Protein AF-A0A968HZL2-F1 (afdb_monomer_lite)

Foldseek 3Di:
DPPPPVVVLLCCLLVVLLVQLVVLLVVCVPDVVLLPDPLVSLLCSLLVVSLVVLLVPLLVVLVVVVVVVVVCVVPVPPVVVVCVVVDDDPVVVLVVVLVVSLVSLLSSLVSNLVSSCVSSCVSSNPPDNPVVSSVVSSVVSSVSSVVSSVVSVVCVVVCVVVVPPPPVVVVVVVVVVVVVVVVVPPPPDDDDDDDDDDDDDDDDDDDPPDDDDDDDDD

Secondary structure (DSSP, 8-state):
-HHHHHHHHHHHHHHHHHHHHHHHHHHHHH-HHHHTS-HHHHHHIIIIIHHHHHHHHHHHHHHHHHHHHHHHHHHSTTHHHHHHHH---HHHHHHHHHHHHHHHHHHHHHHHHHHHHHHHHHHH-GGG--HHHHHHHHHHHHHHHHHHHHHHHHHHHHGGGGGSS-THHHHHHHHHHHHHHHTTSSS-------------------------------

Structure (mmCIF, N/CA/C/O backbone):
data_AF-A0A968HZL2-F1
#
_entry.id   AF-A0A968HZL2-F1
#
loop_
_atom_site.group_PDB
_atom_site.id
_atom_site.type_symbol
_atom_site.label_atom_id
_atom_site.label_alt_id
_atom_site.label_comp_id
_atom_site.label_asym_id
_atom_site.label_entity_id
_atom_site.label_seq_id
_atom_site.pdbx_PDB_ins_code
_atom_site.Cartn_x
_atom_site.Cartn_y
_atom_site.Cartn_z
_atom_site.occupancy
_atom_site.B_iso_or_equiv
_atom_site.auth_seq_id
_atom_site.auth_comp_id
_atom_site.auth_asym_id
_atom_site.auth_atom_id
_atom_site.pdbx_PDB_model_num
ATOM 1 N N . MET A 1 1 ? -22.666 16.660 8.414 1.00 42.62 1 MET A N 1
ATOM 2 C CA . MET A 1 1 ? -21.251 16.811 7.987 1.00 42.62 1 MET A CA 1
ATOM 3 C C . MET A 1 1 ? -20.513 15.502 7.612 1.00 42.62 1 MET A C 1
ATOM 5 O O . MET A 1 1 ? -19.311 15.555 7.387 1.00 42.62 1 MET A O 1
ATOM 9 N N . LEU A 1 2 ? -21.154 14.329 7.447 1.00 42.28 2 LEU A N 1
ATOM 10 C CA . LEU A 1 2 ? -20.405 13.084 7.144 1.00 42.28 2 LEU A CA 1
ATOM 11 C C . LEU A 1 2 ? -19.764 13.006 5.737 1.00 42.28 2 LEU A C 1
ATOM 13 O O . LEU A 1 2 ? -18.850 12.208 5.535 1.00 42.28 2 LEU A O 1
ATOM 17 N N . LYS A 1 3 ? -20.221 13.807 4.764 1.00 42.44 3 LYS A N 1
ATOM 18 C CA . LYS A 1 3 ? -19.896 13.617 3.335 1.00 42.44 3 LYS A CA 1
ATOM 19 C C . LYS A 1 3 ? -18.463 14.014 2.934 1.00 42.44 3 LYS A C 1
ATOM 21 O O . LYS A 1 3 ? -18.001 13.564 1.897 1.00 42.44 3 LYS A O 1
ATOM 26 N N . TYR A 1 4 ? -17.747 14.794 3.752 1.00 47.84 4 TYR A N 1
ATOM 27 C CA . TYR A 1 4 ? -16.361 15.203 3.460 1.00 47.84 4 TYR A CA 1
ATOM 28 C C . TYR A 1 4 ? -15.328 14.182 3.970 1.00 47.84 4 TYR A C 1
ATOM 30 O O . TYR A 1 4 ? -14.407 13.789 3.260 1.00 47.84 4 TYR A O 1
ATOM 38 N N . ARG A 1 5 ? -15.523 13.681 5.200 1.00 59.66 5 ARG A N 1
ATOM 39 C CA . ARG A 1 5 ? -14.514 12.901 5.941 1.00 59.66 5 ARG A CA 1
ATOM 40 C C . ARG A 1 5 ? -14.229 11.512 5.349 1.00 59.66 5 ARG A C 1
ATOM 42 O O . ARG A 1 5 ? -13.140 10.983 5.544 1.00 59.66 5 ARG A O 1
ATOM 49 N N . ARG A 1 6 ? -15.193 10.920 4.628 1.00 65.75 6 ARG A N 1
ATOM 50 C CA . ARG A 1 6 ? -15.022 9.627 3.933 1.00 65.75 6 ARG A CA 1
ATOM 51 C C . ARG A 1 6 ? -14.215 9.779 2.638 1.00 65.75 6 ARG A C 1
ATOM 53 O O . ARG A 1 6 ? -13.372 8.939 2.343 1.00 65.75 6 ARG A O 1
ATOM 60 N N . THR A 1 7 ? -14.440 10.870 1.909 1.00 72.38 7 THR A N 1
ATOM 61 C CA . THR A 1 7 ? -13.803 11.159 0.617 1.00 72.38 7 THR A CA 1
ATOM 62 C C . THR A 1 7 ? -12.314 11.451 0.780 1.00 72.38 7 THR A C 1
ATOM 64 O O . THR A 1 7 ? -11.511 10.918 0.022 1.00 72.38 7 THR A O 1
ATOM 67 N N . SER A 1 8 ? -11.920 12.198 1.820 1.00 76.25 8 SER A N 1
ATOM 68 C CA . SER A 1 8 ? -10.502 12.458 2.127 1.00 76.25 8 SER A CA 1
ATOM 69 C C . SER A 1 8 ? -9.713 11.173 2.409 1.00 76.25 8 SER A C 1
ATOM 71 O O . SER A 1 8 ? -8.586 11.030 1.947 1.00 76.25 8 SER A O 1
ATOM 73 N N . ALA A 1 9 ? -10.306 10.219 3.137 1.00 78.69 9 ALA A N 1
ATOM 74 C CA . ALA A 1 9 ? -9.659 8.947 3.464 1.00 78.69 9 ALA A CA 1
ATOM 75 C C . ALA A 1 9 ? -9.490 8.042 2.231 1.00 78.69 9 ALA A C 1
ATOM 77 O O . ALA A 1 9 ? -8.443 7.420 2.071 1.00 78.69 9 ALA A O 1
ATOM 78 N N . LEU A 1 10 ? -10.488 8.006 1.339 1.00 81.44 10 LEU A N 1
ATOM 79 C CA . LEU A 1 10 ? -10.399 7.297 0.057 1.00 81.44 10 LEU A CA 1
ATOM 80 C C . LEU A 1 10 ? -9.359 7.935 -0.873 1.00 81.44 10 LEU A C 1
ATOM 82 O O . LEU A 1 10 ? -8.547 7.222 -1.456 1.00 81.44 10 LEU A O 1
ATOM 86 N N . PHE A 1 11 ? -9.335 9.268 -0.962 1.00 86.31 11 PHE A N 1
ATOM 87 C CA . PHE A 1 11 ? -8.336 9.988 -1.751 1.00 86.31 11 PHE A CA 1
ATOM 88 C C . PHE A 1 11 ? -6.913 9.722 -1.246 1.00 86.31 11 PHE A C 1
ATOM 90 O O . PHE A 1 11 ? -6.022 9.488 -2.053 1.00 86.31 11 PHE A O 1
ATOM 97 N N . LEU A 1 12 ? -6.696 9.666 0.074 1.00 85.38 12 LEU A N 1
ATOM 98 C CA . LEU A 1 12 ? -5.397 9.296 0.643 1.00 85.38 12 LEU A CA 1
ATOM 99 C C . LEU A 1 12 ? -5.028 7.832 0.330 1.00 85.38 12 LEU A C 1
ATOM 101 O O . LEU A 1 12 ? -3.902 7.556 -0.073 1.00 85.38 12 LEU A O 1
ATOM 105 N N . ALA A 1 13 ? -5.979 6.902 0.471 1.00 85.50 13 ALA A N 1
ATOM 106 C CA . ALA A 1 13 ? -5.755 5.472 0.245 1.00 85.50 13 ALA A CA 1
ATOM 107 C C . ALA A 1 13 ? -5.416 5.118 -1.215 1.00 85.50 13 ALA A C 1
ATOM 109 O O . ALA A 1 13 ? -4.691 4.154 -1.434 1.00 85.50 13 ALA A O 1
ATOM 110 N N . VAL A 1 14 ? -5.904 5.889 -2.197 1.00 89.25 14 VAL A N 1
ATOM 111 C CA . VAL A 1 14 ? -5.583 5.715 -3.632 1.00 89.25 14 VAL A CA 1
ATOM 112 C C . VAL A 1 14 ? -4.441 6.631 -4.086 1.00 89.25 14 VAL A C 1
ATOM 114 O O . VAL A 1 14 ? -3.610 6.227 -4.893 1.00 89.25 14 VAL A O 1
ATOM 117 N N . GLY A 1 15 ? -4.354 7.847 -3.547 1.00 90.94 15 GLY A N 1
ATOM 118 C CA . GLY A 1 15 ? -3.332 8.827 -3.912 1.00 90.94 15 GLY A CA 1
ATOM 119 C C . GLY A 1 15 ? -1.929 8.436 -3.450 1.00 90.94 15 GLY A C 1
ATOM 120 O O . GLY A 1 15 ? -0.985 8.569 -4.222 1.00 90.94 15 GLY A O 1
ATOM 121 N N . VAL A 1 16 ? -1.776 7.901 -2.232 1.00 90.81 16 VAL A N 1
ATOM 122 C CA . VAL A 1 16 ? -0.464 7.464 -1.717 1.00 90.81 16 VAL A CA 1
ATOM 123 C C . VAL A 1 16 ? 0.172 6.327 -2.540 1.00 90.81 16 VAL A C 1
ATOM 125 O O . VAL A 1 16 ? 1.330 6.493 -2.918 1.00 90.81 16 VAL A O 1
ATOM 128 N N . PRO A 1 17 ? -0.500 5.205 -2.876 1.00 91.50 17 PRO A N 1
ATOM 129 C CA . PRO A 1 17 ? 0.139 4.144 -3.660 1.00 91.50 17 PRO A CA 1
ATOM 130 C C . PRO A 1 17 ? 0.472 4.581 -5.096 1.00 91.50 17 PRO A C 1
ATOM 132 O O . PRO A 1 17 ? 1.510 4.188 -5.628 1.00 91.50 17 PRO A O 1
ATOM 135 N N . VAL A 1 18 ? -0.346 5.453 -5.699 1.00 93.06 18 VAL A N 1
ATOM 136 C CA . VAL A 1 18 ? -0.033 6.083 -6.993 1.00 93.06 18 VAL A CA 1
ATOM 137 C C . VAL A 1 18 ? 1.200 6.985 -6.868 1.00 93.06 18 VAL A C 1
ATOM 139 O O . VAL A 1 18 ? 2.115 6.877 -7.681 1.00 93.06 18 VAL A O 1
ATOM 142 N N . ALA A 1 19 ? 1.275 7.822 -5.829 1.00 93.94 19 ALA A N 1
ATOM 143 C CA . ALA A 1 19 ? 2.422 8.694 -5.576 1.00 93.94 19 ALA A CA 1
ATOM 144 C C . ALA A 1 19 ? 3.721 7.910 -5.311 1.00 93.94 19 ALA A C 1
ATOM 146 O O . ALA A 1 19 ? 4.781 8.339 -5.759 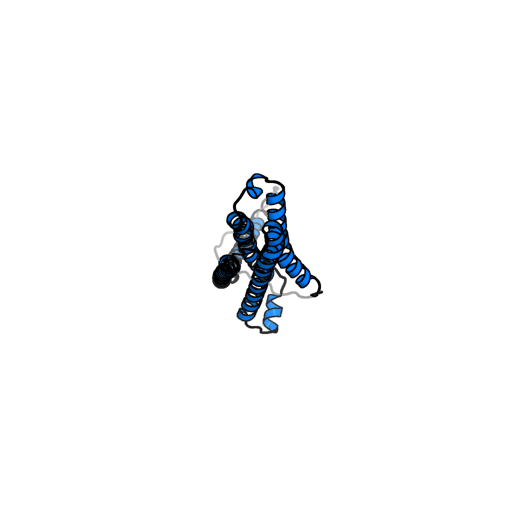1.00 93.94 19 ALA A O 1
ATOM 147 N N . ILE A 1 20 ? 3.648 6.746 -4.653 1.00 94.00 20 ILE A N 1
ATOM 148 C CA . ILE A 1 20 ? 4.796 5.839 -4.483 1.00 94.00 20 ILE A CA 1
ATOM 149 C C . ILE A 1 20 ? 5.293 5.354 -5.852 1.00 94.00 20 ILE A C 1
ATOM 151 O O . ILE A 1 20 ? 6.472 5.517 -6.157 1.00 94.00 20 ILE A O 1
ATOM 155 N N . ASN A 1 21 ? 4.418 4.827 -6.715 1.00 93.75 21 ASN A N 1
ATOM 156 C CA . ASN A 1 21 ? 4.832 4.374 -8.050 1.00 93.75 21 ASN A CA 1
ATOM 157 C C . ASN A 1 21 ? 5.343 5.526 -8.942 1.00 93.75 21 ASN A C 1
ATOM 159 O O . ASN A 1 21 ? 6.298 5.333 -9.694 1.00 93.75 21 ASN A O 1
ATOM 163 N N . LEU A 1 22 ? 4.783 6.736 -8.820 1.00 94.88 22 LEU A N 1
ATOM 164 C CA . LEU A 1 22 ? 5.305 7.941 -9.483 1.00 94.88 22 LEU A CA 1
ATOM 165 C C . LEU A 1 22 ? 6.685 8.362 -8.949 1.00 94.88 22 LEU A C 1
ATOM 167 O O . LEU A 1 22 ? 7.527 8.812 -9.724 1.00 94.88 22 LEU A O 1
ATOM 171 N N . LEU A 1 23 ? 6.954 8.184 -7.653 1.00 94.75 23 LEU A N 1
ATOM 172 C CA . LEU A 1 23 ? 8.280 8.412 -7.076 1.00 94.75 23 LEU A CA 1
ATOM 173 C C . LEU A 1 23 ? 9.298 7.389 -7.608 1.00 94.75 23 LEU A C 1
ATOM 175 O O . LEU A 1 23 ? 10.392 7.781 -8.004 1.00 94.75 23 LEU A O 1
ATOM 179 N N . PHE A 1 24 ? 8.937 6.104 -7.693 1.00 93.19 24 PHE A N 1
ATOM 180 C CA . PHE A 1 24 ? 9.791 5.085 -8.321 1.00 93.19 24 PHE A CA 1
ATOM 181 C C . PHE A 1 24 ? 10.031 5.365 -9.816 1.00 93.19 24 PHE A C 1
ATOM 183 O O . PHE A 1 24 ? 11.159 5.206 -10.283 1.00 93.19 24 PHE A O 1
ATOM 190 N N . LEU A 1 25 ? 9.027 5.867 -10.547 1.00 94.44 25 LEU A N 1
ATOM 191 C CA . LEU A 1 25 ? 9.180 6.337 -11.931 1.00 94.44 25 LEU A CA 1
ATOM 192 C C . LEU A 1 25 ? 10.181 7.497 -12.032 1.00 94.44 25 LEU A C 1
ATOM 194 O O . LEU A 1 25 ? 11.054 7.479 -12.898 1.00 94.44 25 LEU A O 1
ATOM 198 N N . LEU A 1 26 ? 10.087 8.485 -11.138 1.00 95.06 26 LEU A N 1
ATOM 199 C CA . LEU A 1 26 ? 11.019 9.612 -11.094 1.00 95.06 26 LEU A CA 1
ATOM 200 C C . LEU A 1 26 ? 12.448 9.148 -10.769 1.00 95.06 26 LEU A C 1
ATOM 202 O O . LEU A 1 26 ? 13.391 9.561 -11.439 1.00 95.06 26 LEU A O 1
ATOM 206 N N . ILE A 1 27 ? 12.614 8.243 -9.800 1.00 93.69 27 ILE A N 1
ATOM 207 C CA . ILE A 1 27 ? 13.914 7.642 -9.459 1.00 93.69 27 ILE A CA 1
ATOM 208 C C . ILE A 1 27 ? 14.501 6.892 -10.666 1.00 93.69 27 ILE A C 1
ATOM 210 O O . ILE A 1 27 ? 15.686 7.048 -10.963 1.00 93.69 27 ILE A O 1
ATOM 214 N N . TYR A 1 28 ? 13.683 6.129 -11.398 1.00 93.00 28 TYR A N 1
ATOM 215 C CA . TYR A 1 28 ? 14.085 5.437 -12.627 1.00 93.00 28 TYR A CA 1
ATOM 216 C C . TYR A 1 28 ? 14.502 6.408 -13.748 1.00 93.00 28 TYR A C 1
ATOM 218 O O . TYR A 1 28 ? 15.509 6.188 -14.426 1.00 93.00 28 TYR A O 1
ATOM 226 N N . ALA A 1 29 ? 13.762 7.504 -13.929 1.00 93.19 29 ALA A N 1
ATOM 227 C CA . ALA A 1 29 ? 14.070 8.527 -14.926 1.00 93.19 29 ALA A CA 1
ATOM 228 C C . ALA A 1 29 ? 15.370 9.288 -14.602 1.00 93.19 29 ALA A C 1
ATOM 230 O O . ALA A 1 29 ? 16.163 9.554 -15.503 1.00 93.19 29 ALA A O 1
ATOM 231 N N . LEU A 1 30 ? 15.612 9.593 -13.322 1.00 94.88 30 LEU A N 1
ATOM 232 C CA . LEU A 1 30 ? 16.789 10.337 -12.855 1.00 94.88 30 LEU A CA 1
ATOM 233 C C . LEU A 1 30 ? 18.052 9.475 -12.667 1.00 94.88 30 LEU A C 1
ATOM 235 O O . LEU A 1 30 ? 19.135 10.031 -12.496 1.00 94.88 30 LEU A O 1
ATOM 239 N N . THR A 1 31 ? 17.945 8.141 -12.693 1.00 93.50 31 THR A N 1
ATOM 240 C CA . THR A 1 31 ? 19.068 7.232 -12.399 1.00 93.50 31 THR A CA 1
ATOM 241 C C . THR A 1 31 ? 19.395 6.329 -13.598 1.00 93.50 31 THR A C 1
ATOM 243 O O . THR A 1 31 ? 18.880 5.211 -13.680 1.00 93.50 31 THR A O 1
ATOM 246 N N . PRO A 1 32 ? 20.316 6.726 -14.503 1.00 90.94 32 PRO A N 1
ATOM 247 C CA . PRO A 1 32 ? 20.645 5.957 -15.712 1.00 90.94 32 PRO A CA 1
ATOM 248 C C . PRO A 1 32 ? 21.069 4.502 -15.455 1.00 90.94 32 PRO A C 1
ATOM 250 O O . PRO A 1 32 ? 20.790 3.620 -16.263 1.00 90.94 32 PRO A O 1
ATOM 253 N N . ARG A 1 33 ? 21.681 4.213 -14.295 1.00 91.56 33 ARG A N 1
ATOM 254 C CA . ARG A 1 33 ? 22.049 2.841 -13.892 1.00 91.56 33 ARG A CA 1
ATOM 255 C C . ARG A 1 33 ? 20.846 1.894 -13.769 1.00 91.56 33 ARG A C 1
ATOM 257 O O . ARG A 1 33 ? 21.007 0.701 -13.986 1.00 91.56 33 ARG A O 1
ATOM 264 N N . LEU A 1 34 ? 19.654 2.404 -13.447 1.00 88.44 34 LEU A N 1
ATOM 265 C CA . LEU A 1 34 ? 18.430 1.594 -13.338 1.00 88.44 34 LEU A CA 1
ATOM 266 C C . LEU A 1 34 ? 17.844 1.251 -14.717 1.00 88.44 34 LEU A C 1
ATOM 268 O O . LEU A 1 34 ? 17.172 0.236 -14.875 1.00 88.44 34 LEU A O 1
ATOM 272 N N . GLN A 1 35 ? 18.145 2.059 -15.735 1.00 86.75 35 GLN A N 1
ATOM 273 C CA . GLN A 1 35 ? 17.708 1.840 -17.118 1.00 86.75 35 GLN A CA 1
ATOM 274 C C . GLN A 1 35 ? 18.515 0.725 -17.801 1.00 86.75 35 GLN A C 1
ATOM 276 O O . GLN A 1 35 ? 18.006 0.045 -18.687 1.00 86.75 35 GLN A O 1
ATOM 281 N N . GLN A 1 36 ? 19.749 0.496 -17.340 1.00 88.94 36 GLN A N 1
ATOM 282 C CA . GLN A 1 36 ? 20.630 -0.593 -17.781 1.00 88.94 36 GLN A CA 1
ATOM 283 C C . GLN A 1 36 ? 20.272 -1.957 -17.156 1.00 88.94 36 GLN A C 1
ATOM 285 O O . GLN A 1 36 ? 20.865 -2.972 -17.518 1.00 88.94 36 GLN A O 1
ATOM 290 N N . MET A 1 37 ? 19.319 -2.008 -16.217 1.00 86.44 37 MET A N 1
ATOM 291 C CA . MET A 1 37 ? 18.908 -3.257 -15.572 1.00 86.44 37 MET A CA 1
ATOM 292 C C . MET A 1 37 ? 18.079 -4.155 -16.509 1.00 86.44 37 MET A C 1
ATOM 294 O O . MET A 1 37 ? 17.283 -3.653 -17.319 1.00 86.44 37 MET A O 1
ATOM 298 N N . PRO A 1 38 ? 18.188 -5.493 -16.365 1.00 87.88 38 PRO A N 1
ATOM 299 C CA . PRO A 1 38 ? 17.333 -6.430 -17.086 1.00 87.88 38 PRO A CA 1
ATOM 300 C C . PRO A 1 38 ? 15.850 -6.158 -16.801 1.00 87.88 38 PRO A C 1
ATOM 302 O O . PRO A 1 38 ? 15.481 -5.601 -15.764 1.00 87.88 38 PRO A O 1
ATOM 305 N N . LEU A 1 39 ? 14.990 -6.565 -17.739 1.00 85.56 39 LEU A N 1
ATOM 306 C CA . LEU A 1 39 ? 13.543 -6.321 -17.701 1.00 85.56 39 LEU A CA 1
ATOM 307 C C . LEU A 1 39 ? 12.902 -6.758 -16.371 1.00 85.56 39 LEU A C 1
ATOM 309 O O . LEU A 1 39 ? 12.082 -6.042 -15.804 1.00 85.56 39 LEU A O 1
ATOM 313 N N . GLU A 1 40 ? 13.328 -7.916 -15.867 1.00 84.44 40 GLU A N 1
ATOM 314 C CA . GLU A 1 40 ? 12.882 -8.512 -14.608 1.00 84.44 40 GLU A CA 1
ATOM 315 C C . GLU A 1 40 ? 13.257 -7.651 -13.392 1.00 84.44 40 GLU A C 1
ATOM 317 O O . GLU A 1 40 ? 12.392 -7.325 -12.583 1.00 84.44 40 GLU A O 1
ATOM 322 N N . GLY A 1 41 ? 14.504 -7.170 -13.315 1.00 86.75 41 GLY A N 1
ATOM 323 C CA . GLY A 1 41 ? 14.948 -6.263 -12.249 1.00 86.75 41 GLY A CA 1
ATOM 324 C C . GLY A 1 41 ? 14.191 -4.930 -12.250 1.00 86.75 41 GLY A C 1
ATOM 325 O O . GLY A 1 41 ? 13.866 -4.394 -11.188 1.00 86.75 41 GLY A O 1
ATOM 326 N N . ARG A 1 42 ? 13.819 -4.423 -13.435 1.00 88.62 42 ARG A N 1
ATOM 327 C CA . ARG A 1 42 ? 12.958 -3.234 -13.558 1.00 88.62 42 ARG A CA 1
ATOM 328 C C . ARG A 1 42 ? 11.535 -3.502 -13.047 1.00 88.62 42 ARG A C 1
ATOM 330 O O . ARG A 1 42 ? 10.991 -2.663 -12.335 1.00 88.62 42 ARG A O 1
ATOM 337 N N . TRP A 1 43 ? 10.950 -4.670 -13.323 1.00 89.00 43 TRP A N 1
ATOM 338 C CA . TRP A 1 43 ? 9.659 -5.068 -12.737 1.00 89.00 43 TRP A CA 1
ATOM 339 C C . TRP A 1 43 ? 9.724 -5.235 -11.213 1.00 89.00 43 TRP A C 1
ATOM 341 O O . TRP A 1 43 ? 8.843 -4.733 -10.511 1.00 89.00 43 TRP A O 1
ATOM 351 N N . GLN A 1 44 ? 10.778 -5.869 -10.692 1.00 88.25 44 GLN A N 1
ATOM 352 C CA . GLN A 1 44 ? 10.995 -6.034 -9.251 1.00 88.25 44 GLN A CA 1
ATOM 353 C C . GLN A 1 44 ? 11.124 -4.684 -8.529 1.00 88.25 44 GLN A C 1
ATOM 355 O O . GLN A 1 44 ? 10.565 -4.524 -7.445 1.00 88.25 44 GLN A O 1
ATOM 360 N N . MET A 1 45 ? 11.768 -3.681 -9.138 1.00 89.06 45 MET A N 1
ATOM 361 C CA . MET A 1 45 ? 11.842 -2.323 -8.582 1.00 89.06 45 MET A CA 1
ATOM 362 C C . MET A 1 45 ? 10.451 -1.714 -8.336 1.00 89.06 45 MET A C 1
ATOM 364 O O . MET A 1 45 ? 10.199 -1.214 -7.241 1.00 89.06 45 MET A O 1
ATOM 368 N N . PHE A 1 46 ? 9.536 -1.776 -9.310 1.00 89.06 46 PHE A N 1
ATOM 369 C CA . PHE A 1 46 ? 8.179 -1.237 -9.136 1.00 89.06 46 PHE A CA 1
ATOM 370 C C . PHE A 1 46 ? 7.328 -2.096 -8.191 1.00 89.06 46 PHE A C 1
ATOM 372 O O . PHE A 1 46 ? 6.665 -1.564 -7.301 1.00 89.06 46 PHE A O 1
ATOM 379 N N . LEU A 1 47 ? 7.362 -3.424 -8.344 1.00 89.44 47 LEU A N 1
ATOM 380 C CA . LEU A 1 47 ? 6.509 -4.330 -7.572 1.00 89.44 47 LEU A CA 1
ATOM 381 C C . LEU A 1 47 ? 7.003 -4.510 -6.133 1.00 89.44 47 LEU A C 1
ATOM 383 O O . LEU A 1 47 ? 6.263 -4.213 -5.197 1.00 89.44 47 LEU A O 1
ATOM 387 N N . GLN A 1 48 ? 8.245 -4.951 -5.925 1.00 89.19 48 GLN A N 1
ATOM 388 C CA . GLN A 1 48 ? 8.786 -5.177 -4.580 1.00 89.19 48 GLN A CA 1
ATOM 389 C C . GLN A 1 48 ? 9.128 -3.861 -3.880 1.00 89.19 48 GLN A C 1
ATOM 391 O O . GLN A 1 48 ? 8.817 -3.715 -2.699 1.00 89.19 48 GLN A O 1
ATOM 396 N N . GLY A 1 49 ? 9.693 -2.881 -4.595 1.00 89.81 49 GLY A N 1
ATOM 397 C CA . GLY A 1 49 ? 9.957 -1.550 -4.039 1.00 89.81 49 GLY A CA 1
ATOM 398 C C . GLY A 1 49 ? 8.668 -0.864 -3.587 1.00 89.81 49 GLY A C 1
ATOM 399 O O . GLY A 1 49 ? 8.540 -0.504 -2.414 1.00 89.81 49 GLY A O 1
ATOM 400 N N . GLY A 1 50 ? 7.669 -0.789 -4.474 1.00 89.56 50 GLY A N 1
ATOM 401 C CA . GLY A 1 50 ? 6.350 -0.239 -4.158 1.00 89.56 50 GLY A CA 1
ATOM 402 C C . GLY A 1 50 ? 5.668 -0.958 -2.990 1.00 89.56 50 GLY A C 1
ATOM 403 O O . GLY A 1 50 ? 5.247 -0.305 -2.032 1.00 89.56 50 GLY A O 1
ATOM 404 N N . MET A 1 51 ? 5.611 -2.296 -3.012 1.00 87.50 51 MET A N 1
ATOM 405 C CA . MET A 1 51 ? 5.008 -3.096 -1.933 1.00 87.50 51 MET A C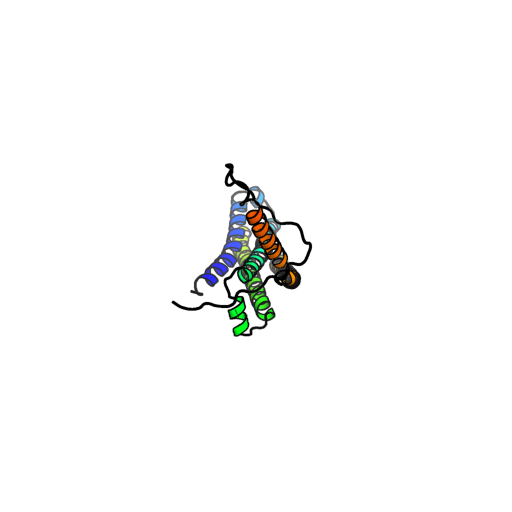A 1
ATOM 406 C C . MET A 1 51 ? 5.754 -2.957 -0.600 1.00 87.50 51 MET A C 1
ATOM 408 O O . MET A 1 51 ? 5.107 -2.883 0.447 1.00 87.50 51 MET A O 1
ATOM 412 N N . SER A 1 52 ? 7.088 -2.895 -0.609 1.00 90.12 52 SER A N 1
ATOM 413 C CA . SER A 1 52 ? 7.900 -2.717 0.601 1.00 90.12 52 SER A CA 1
ATOM 414 C C . SER A 1 52 ? 7.637 -1.353 1.237 1.00 90.12 52 SER A C 1
ATOM 416 O O . SER A 1 52 ? 7.248 -1.288 2.405 1.00 90.12 52 SER A O 1
ATOM 418 N N . THR A 1 53 ? 7.759 -0.269 0.463 1.00 91.00 53 THR A N 1
ATOM 419 C CA . THR A 1 53 ? 7.489 1.099 0.936 1.00 91.00 53 THR A CA 1
ATOM 420 C C . THR A 1 53 ? 6.048 1.249 1.428 1.00 91.00 53 THR A C 1
ATOM 422 O O . THR A 1 53 ? 5.814 1.820 2.493 1.00 91.00 53 THR A O 1
ATOM 425 N N . TRP A 1 54 ? 5.077 0.681 0.711 1.00 88.75 54 TRP A N 1
ATOM 426 C CA . TRP A 1 54 ? 3.677 0.655 1.134 1.00 88.75 54 TRP A CA 1
ATOM 427 C C . TRP A 1 54 ? 3.483 -0.057 2.471 1.00 88.75 54 TRP A C 1
ATOM 429 O O . TRP A 1 54 ? 2.887 0.508 3.385 1.00 88.75 54 TRP A O 1
ATOM 439 N N . THR A 1 55 ? 4.040 -1.259 2.620 1.00 86.75 55 THR A N 1
ATOM 440 C CA . THR A 1 55 ? 3.944 -2.053 3.853 1.00 86.75 55 THR A CA 1
ATOM 441 C C . THR A 1 55 ? 4.575 -1.311 5.035 1.00 86.75 55 THR A C 1
ATOM 443 O O . THR A 1 55 ? 3.960 -1.199 6.094 1.00 86.75 55 THR A O 1
ATOM 446 N N . GLN A 1 56 ? 5.764 -0.737 4.844 1.00 88.38 56 GLN A N 1
ATOM 447 C CA . GLN A 1 56 ? 6.484 0.022 5.871 1.00 88.38 56 GLN A CA 1
ATOM 448 C C . GLN A 1 56 ? 5.742 1.295 6.308 1.00 88.38 56 GLN A C 1
ATOM 450 O O . GLN A 1 56 ? 5.795 1.645 7.486 1.00 88.38 56 GLN A O 1
ATOM 455 N N . LEU A 1 57 ? 5.028 1.971 5.401 1.00 86.12 57 LEU A N 1
ATOM 456 C CA . LEU A 1 57 ? 4.263 3.182 5.717 1.00 86.12 57 LEU A CA 1
ATOM 457 C C . LEU A 1 57 ? 2.870 2.878 6.292 1.00 86.12 57 LEU A C 1
ATOM 459 O O . LEU A 1 57 ? 2.484 3.458 7.308 1.00 86.12 57 LEU A O 1
ATOM 463 N N . PHE A 1 58 ? 2.096 1.982 5.672 1.00 80.62 58 PHE A N 1
ATOM 464 C CA . PHE A 1 58 ? 0.687 1.777 6.031 1.00 80.62 58 PHE A CA 1
ATOM 465 C C . PHE A 1 58 ? 0.474 0.929 7.289 1.00 80.62 58 PHE A C 1
ATOM 467 O O . PHE A 1 58 ? -0.484 1.184 8.022 1.00 80.62 58 PHE A O 1
ATOM 474 N N . LEU A 1 59 ? 1.353 -0.035 7.586 1.00 81.75 59 LEU A N 1
ATOM 475 C CA . LEU A 1 59 ? 1.247 -0.851 8.803 1.00 81.75 59 LEU A CA 1
ATOM 476 C C . LEU A 1 59 ? 1.298 -0.007 10.104 1.00 81.75 59 LEU A C 1
ATOM 478 O O . LEU A 1 59 ? 0.342 -0.080 10.886 1.00 81.75 59 LEU A O 1
ATOM 482 N N . PRO A 1 60 ? 2.327 0.834 10.359 1.00 83.50 60 PRO A N 1
ATOM 483 C CA . PRO A 1 60 ? 2.366 1.667 11.564 1.00 83.50 60 PRO A CA 1
ATOM 484 C C . PRO A 1 60 ? 1.309 2.779 11.544 1.00 83.50 60 PRO A C 1
ATOM 486 O O . PRO A 1 60 ? 0.748 3.109 12.590 1.00 83.50 60 PRO A O 1
ATOM 489 N N . LEU A 1 61 ? 0.976 3.325 10.368 1.00 83.44 61 LEU A N 1
ATOM 490 C CA . LEU A 1 61 ? -0.064 4.348 10.234 1.00 83.44 61 LEU A CA 1
ATOM 491 C C . LEU A 1 61 ? -1.454 3.791 10.596 1.00 83.44 61 LEU A C 1
ATOM 493 O O . LEU A 1 61 ? -2.230 4.465 11.275 1.00 83.44 61 LEU A O 1
ATOM 497 N N . GLY A 1 62 ? -1.742 2.534 10.241 1.00 77.62 62 GLY A N 1
ATOM 498 C CA . GLY A 1 62 ? -2.946 1.816 10.668 1.00 77.62 62 GLY A CA 1
ATOM 499 C C . GLY A 1 62 ? -3.042 1.663 12.191 1.00 77.62 62 GLY A C 1
ATOM 500 O O . GLY A 1 62 ? -4.082 1.986 12.772 1.00 77.62 62 GLY A O 1
ATOM 501 N N . LEU A 1 63 ? -1.953 1.252 12.853 1.00 79.94 63 LEU A N 1
ATOM 502 C CA . LEU A 1 63 ? -1.871 1.203 14.322 1.00 79.94 63 LEU A CA 1
ATOM 503 C C . LEU A 1 63 ? -2.117 2.585 14.947 1.00 79.94 63 LEU A C 1
ATOM 505 O O . LEU A 1 63 ? -2.971 2.720 15.828 1.00 79.94 63 LEU A O 1
ATOM 509 N N . GLY A 1 64 ? -1.429 3.617 14.449 1.00 83.19 64 GLY A N 1
ATOM 510 C CA . GLY A 1 64 ? -1.554 4.996 14.927 1.00 83.19 64 GLY A CA 1
ATOM 511 C C . GLY A 1 64 ? -2.977 5.545 14.810 1.00 83.19 64 GLY A C 1
ATOM 512 O O . GLY A 1 64 ? -3.499 6.115 15.769 1.00 83.19 64 GLY A O 1
ATOM 513 N N . ILE A 1 65 ? -3.656 5.300 13.683 1.00 78.50 65 ILE A N 1
ATOM 514 C CA . ILE A 1 65 ? -5.066 5.670 13.489 1.00 78.50 65 ILE A CA 1
ATOM 515 C C . ILE A 1 65 ? -5.956 4.971 14.525 1.00 78.50 65 ILE A C 1
ATOM 517 O O . ILE A 1 65 ? -6.767 5.629 15.184 1.00 78.50 65 ILE A O 1
ATOM 521 N N . ILE A 1 66 ? -5.828 3.653 14.718 1.00 73.25 66 ILE A N 1
ATOM 522 C CA . ILE A 1 66 ? -6.719 2.939 15.647 1.00 73.25 66 ILE A CA 1
ATOM 523 C C . ILE A 1 66 ? -6.455 3.369 17.099 1.00 73.25 66 ILE A C 1
ATOM 525 O O . ILE A 1 66 ? -7.430 3.530 17.844 1.00 73.25 66 ILE A O 1
ATOM 529 N N . ALA A 1 67 ? -5.194 3.619 17.474 1.00 74.94 67 ALA A N 1
ATOM 530 C CA . ALA A 1 67 ? -4.797 4.158 18.775 1.00 74.94 67 ALA A CA 1
ATOM 531 C C . ALA A 1 67 ? -5.344 5.579 19.008 1.00 74.94 67 ALA A C 1
ATOM 533 O O . ALA A 1 67 ? -6.012 5.818 20.015 1.00 74.94 67 ALA A O 1
ATOM 534 N N . ALA A 1 68 ? -5.185 6.496 18.050 1.00 77.25 68 ALA A N 1
ATOM 535 C CA . ALA A 1 68 ? -5.738 7.849 18.134 1.00 77.25 68 ALA A CA 1
ATOM 536 C C . ALA A 1 68 ? -7.273 7.836 18.257 1.00 77.25 68 ALA A C 1
ATOM 538 O O . ALA A 1 68 ? -7.842 8.546 19.089 1.00 77.25 68 ALA A O 1
ATOM 539 N N . LEU A 1 69 ? -7.967 6.980 17.496 1.00 70.31 69 LEU A N 1
ATOM 540 C CA . LEU A 1 69 ? -9.416 6.799 17.634 1.00 70.31 69 LEU A CA 1
ATOM 541 C C . LEU A 1 69 ? -9.814 5.974 18.878 1.00 70.31 69 LEU A C 1
ATOM 543 O O . LEU A 1 69 ? -11.010 5.824 19.126 1.00 70.31 69 LEU A O 1
ATOM 547 N N . ALA A 1 70 ? -8.887 5.344 19.603 1.00 69.44 70 ALA A N 1
ATOM 548 C CA . ALA A 1 70 ? -9.162 4.750 20.915 1.00 69.44 70 ALA A CA 1
ATOM 549 C C . ALA A 1 70 ? -9.086 5.839 21.994 1.00 69.44 70 ALA A C 1
ATOM 551 O O . ALA A 1 70 ? -10.052 6.030 22.724 1.00 69.44 70 ALA A O 1
ATOM 552 N N . LEU A 1 71 ? -8.022 6.647 21.973 1.00 70.06 71 LEU A N 1
ATOM 553 C CA . LEU A 1 71 ? -7.840 7.798 22.859 1.00 70.06 71 LEU A CA 1
ATOM 554 C C . LEU A 1 71 ? -8.986 8.823 22.737 1.00 70.06 71 LEU A C 1
ATOM 556 O O . LEU A 1 71 ? -9.464 9.339 23.745 1.00 70.06 71 LEU A O 1
ATOM 560 N N . ASN A 1 72 ? -9.489 9.062 21.518 1.00 66.69 72 ASN A N 1
ATOM 561 C CA . ASN A 1 72 ? -10.656 9.924 21.271 1.00 66.69 72 ASN A CA 1
ATOM 562 C C . ASN A 1 72 ? -11.975 9.377 21.853 1.00 66.69 72 ASN A C 1
ATOM 564 O O . ASN A 1 72 ? -12.888 10.161 22.087 1.00 66.69 72 ASN A O 1
ATOM 568 N N . LEU A 1 73 ? -12.112 8.065 22.086 1.00 63.34 73 LEU A N 1
ATOM 569 C CA . LEU A 1 73 ? -13.291 7.519 22.780 1.00 63.34 73 LEU A CA 1
ATOM 570 C C . LEU A 1 73 ? -13.218 7.773 24.292 1.00 63.34 73 LEU A C 1
ATOM 572 O O . LEU A 1 73 ? -14.252 7.869 24.946 1.00 63.34 73 LEU A O 1
ATOM 576 N N . GLU A 1 74 ? -12.009 7.899 24.838 1.00 61.22 74 GLU A N 1
ATOM 577 C CA . GLU A 1 74 ? -11.770 8.161 26.259 1.00 61.22 74 GLU A CA 1
ATOM 578 C C . GLU A 1 74 ? -11.817 9.664 26.573 1.00 61.22 74 GLU A C 1
ATOM 580 O O . GLU A 1 74 ? -12.441 10.056 27.552 1.00 61.22 74 GLU A O 1
ATOM 585 N N . HIS A 1 75 ? -11.242 10.507 25.710 1.00 59.09 75 HIS A N 1
ATOM 586 C CA . HIS A 1 75 ? -11.216 11.969 25.876 1.00 59.09 75 HIS A CA 1
ATOM 587 C C . HIS A 1 75 ? -12.421 12.691 25.244 1.00 59.09 75 HIS A C 1
ATOM 589 O O . HIS A 1 75 ? -12.620 13.877 25.483 1.00 59.09 75 HIS A O 1
ATOM 595 N N . GLY A 1 76 ? -13.225 12.002 24.428 1.00 54.66 76 GLY A N 1
ATOM 596 C CA . GLY A 1 76 ? -14.417 12.564 23.794 1.00 54.66 76 GLY A CA 1
ATOM 597 C C . GLY A 1 76 ? -15.567 12.751 24.785 1.00 54.66 76 GLY A C 1
ATOM 598 O O . GLY A 1 76 ? -16.319 11.805 25.039 1.00 54.66 76 GLY A O 1
ATOM 599 N N . ASP A 1 77 ? -15.696 13.977 25.300 1.00 48.56 77 ASP A N 1
ATOM 600 C CA . ASP A 1 77 ? -16.720 14.469 26.232 1.00 48.56 77 ASP A CA 1
ATOM 601 C C . ASP A 1 77 ? -18.013 13.645 26.289 1.00 48.56 77 ASP A C 1
ATOM 603 O O . ASP A 1 77 ? -18.808 13.614 25.347 1.00 48.56 77 ASP A O 1
ATOM 607 N N . ASN A 1 78 ? -18.273 13.041 27.455 1.00 53.47 78 ASN A N 1
ATOM 608 C CA . ASN A 1 78 ? -19.573 12.487 27.863 1.00 53.47 78 ASN A CA 1
ATOM 609 C C . ASN A 1 78 ? -20.176 11.372 26.965 1.00 53.47 78 ASN A C 1
ATOM 611 O O . ASN A 1 78 ? -21.213 10.808 27.329 1.00 53.47 78 ASN A O 1
ATOM 615 N N . GLN A 1 79 ? -19.537 10.987 25.850 1.00 55.62 79 GLN A N 1
ATOM 616 C CA . GLN A 1 79 ? -20.043 10.001 24.874 1.00 55.62 79 GLN A CA 1
ATOM 617 C C . GLN A 1 79 ? -20.326 8.626 25.490 1.00 55.62 79 GLN A C 1
ATOM 619 O O . GLN A 1 79 ? -21.139 7.853 24.987 1.00 55.62 79 GLN A O 1
ATOM 624 N N . TRP A 1 80 ? -19.699 8.335 26.627 1.00 55.38 80 TRP A N 1
ATOM 625 C CA . TRP A 1 80 ? -19.864 7.099 27.376 1.00 55.38 80 TRP A CA 1
ATOM 626 C C . TRP A 1 80 ? -21.325 6.930 27.823 1.00 55.38 80 TRP A C 1
ATOM 628 O O . TRP A 1 80 ? -21.845 5.818 27.799 1.00 55.38 80 TRP A O 1
ATOM 638 N N . LYS A 1 81 ? -22.012 8.036 28.153 1.00 56.97 81 LYS A N 1
ATOM 639 C CA . LYS A 1 81 ? -23.442 8.054 28.499 1.00 56.97 81 LYS A CA 1
ATOM 640 C C . LYS A 1 81 ? -24.325 7.843 27.267 1.00 56.97 81 LYS A C 1
ATOM 642 O O . LYS A 1 81 ? -25.277 7.080 27.335 1.00 56.97 81 LYS A O 1
ATOM 647 N N . HIS A 1 82 ? -23.977 8.440 26.126 1.00 60.19 82 HIS A N 1
ATOM 648 C CA . HIS A 1 82 ? -24.737 8.284 24.879 1.00 60.19 82 HIS A CA 1
ATOM 649 C C . HIS A 1 82 ? -24.646 6.853 24.310 1.00 60.19 82 HIS A C 1
ATOM 651 O O . HIS A 1 82 ? -25.634 6.301 23.829 1.00 60.19 82 HIS A O 1
ATOM 657 N N . ILE A 1 83 ? -23.477 6.209 24.411 1.00 59.16 83 ILE A N 1
ATOM 658 C CA . ILE A 1 83 ? -23.279 4.809 23.994 1.00 59.16 83 ILE A CA 1
ATOM 659 C C . ILE A 1 83 ? -24.043 3.836 24.911 1.00 59.16 83 ILE A C 1
ATOM 661 O O . ILE A 1 83 ? -24.531 2.813 24.435 1.00 59.16 83 ILE A O 1
ATOM 665 N N . LEU A 1 84 ? -24.192 4.157 26.203 1.00 56.34 84 LEU A N 1
ATOM 666 C CA . LEU A 1 84 ? -24.987 3.356 27.143 1.00 56.34 84 LEU A CA 1
ATOM 667 C C . LEU A 1 84 ? -26.499 3.405 26.863 1.00 56.34 84 LEU A C 1
ATOM 669 O O . LEU A 1 84 ? -27.186 2.450 27.206 1.00 56.34 84 LEU A O 1
ATOM 673 N N . VAL A 1 85 ? -27.012 4.465 26.225 1.00 64.25 85 VAL A N 1
ATOM 674 C CA . VAL A 1 85 ? -28.447 4.604 25.902 1.00 64.25 85 VAL A CA 1
ATOM 675 C C . VAL A 1 85 ? -28.844 3.836 24.634 1.00 64.25 85 VAL A C 1
ATOM 677 O O . VAL A 1 85 ? -29.940 3.292 24.582 1.00 64.25 85 VAL A O 1
ATOM 680 N N . LEU A 1 86 ? -27.972 3.747 23.619 1.00 62.44 86 LEU A N 1
ATOM 681 C CA . LEU A 1 86 ? -28.309 3.082 22.344 1.00 62.44 86 LEU A CA 1
ATOM 682 C C . LEU A 1 86 ? -28.054 1.563 22.310 1.00 62.44 86 LEU A C 1
ATOM 684 O O . LEU A 1 86 ? -28.411 0.913 21.331 1.00 62.44 86 LEU A O 1
ATOM 688 N N . GLY A 1 87 ? -27.401 0.992 23.325 1.00 57.78 87 GLY A N 1
ATOM 689 C CA . GLY A 1 87 ? -27.225 -0.459 23.456 1.00 57.78 87 GLY A CA 1
ATOM 690 C C . GLY A 1 87 ? -26.443 -1.239 22.372 1.00 57.78 87 GLY A C 1
ATOM 691 O O . GLY A 1 87 ? -26.605 -2.462 22.350 1.00 57.78 87 GLY A O 1
ATOM 692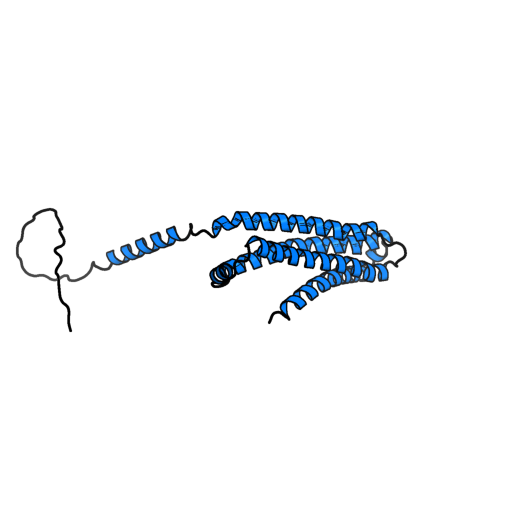 N N . PRO A 1 88 ? -25.584 -0.670 21.490 1.00 63.50 88 PRO A N 1
ATOM 693 C CA . PRO A 1 88 ? -24.785 -1.504 20.597 1.00 63.50 88 PRO A CA 1
ATOM 694 C C . PRO A 1 88 ? -23.768 -2.313 21.411 1.00 63.50 88 PRO A C 1
ATOM 696 O O . PRO A 1 88 ? -23.092 -1.784 22.301 1.00 63.50 88 PRO A O 1
ATOM 699 N N . SER A 1 89 ? -23.601 -3.598 21.085 1.00 66.81 89 SER A N 1
ATOM 700 C CA . SER A 1 89 ? -22.574 -4.409 21.739 1.00 66.81 89 SER A CA 1
ATOM 701 C C . SER A 1 89 ? -21.196 -3.786 21.485 1.00 66.81 89 SER A C 1
ATOM 703 O O . SER A 1 89 ? -20.835 -3.440 20.357 1.00 66.81 89 SER A O 1
ATOM 705 N N . ARG A 1 90 ? -20.397 -3.613 22.548 1.00 68.56 90 ARG A N 1
ATOM 706 C CA . ARG A 1 90 ? -19.097 -2.918 22.451 1.00 68.56 90 ARG A CA 1
ATOM 707 C C . ARG A 1 90 ? -18.189 -3.569 21.401 1.00 68.56 90 ARG A C 1
ATOM 709 O O . ARG A 1 90 ? -17.446 -2.872 20.720 1.00 68.56 90 ARG A O 1
ATOM 716 N N . VAL A 1 91 ? -18.291 -4.891 21.246 1.00 68.50 91 VAL A N 1
ATOM 717 C CA . VAL A 1 91 ? -17.571 -5.695 20.247 1.00 68.50 91 VAL A CA 1
ATOM 718 C C . VAL A 1 91 ? -17.913 -5.267 18.815 1.00 68.50 91 VAL A C 1
ATOM 720 O O . VAL A 1 91 ? -16.991 -5.067 18.027 1.00 68.50 91 VAL A O 1
ATOM 723 N N . ALA A 1 92 ? -19.190 -5.036 18.488 1.00 71.38 92 ALA A N 1
ATOM 724 C CA . ALA A 1 92 ? -19.608 -4.622 17.146 1.00 71.38 92 ALA A CA 1
ATOM 725 C C . ALA A 1 92 ? -18.962 -3.292 16.714 1.00 71.38 92 ALA A C 1
ATOM 727 O O . ALA A 1 92 ? -18.547 -3.153 15.565 1.00 71.38 92 ALA A O 1
ATOM 728 N N . VAL A 1 93 ? -18.786 -2.344 17.643 1.00 74.56 93 VAL A N 1
ATOM 729 C CA . VAL A 1 93 ? -18.119 -1.058 17.364 1.00 74.56 93 VAL A CA 1
ATOM 730 C C . VAL A 1 93 ? -16.628 -1.249 17.046 1.00 74.56 93 VAL A C 1
ATOM 732 O O . VAL A 1 93 ? -16.115 -0.629 16.113 1.00 74.56 93 VAL A O 1
ATOM 735 N N . TYR A 1 94 ? -15.920 -2.131 17.765 1.00 72.56 94 TYR A N 1
ATOM 736 C CA . TYR A 1 94 ? -14.515 -2.446 17.458 1.00 72.56 94 TYR A CA 1
ATOM 737 C C . TYR A 1 94 ? -14.366 -3.252 16.153 1.00 72.56 94 TYR A C 1
ATOM 739 O O . TYR A 1 94 ? -13.433 -2.996 15.385 1.00 72.56 94 TYR A O 1
ATOM 747 N N . LEU A 1 95 ? -15.288 -4.176 15.858 1.00 75.25 95 LEU A N 1
ATOM 748 C CA . LEU A 1 95 ? -15.298 -4.943 14.606 1.00 75.25 95 LEU A CA 1
ATOM 749 C C . LEU A 1 95 ? -15.583 -4.054 13.389 1.00 75.25 95 LEU A C 1
ATOM 751 O O . LEU A 1 95 ? -14.815 -4.071 12.433 1.00 75.25 95 LEU A O 1
ATOM 755 N N . ALA A 1 96 ? -16.604 -3.194 13.439 1.00 77.31 96 ALA A N 1
ATOM 756 C CA . ALA A 1 96 ? -16.895 -2.254 12.353 1.00 77.31 96 ALA A CA 1
ATOM 757 C C . ALA A 1 96 ? -15.704 -1.320 12.056 1.00 77.31 96 ALA A C 1
ATOM 759 O O . ALA A 1 96 ? -15.401 -1.018 10.901 1.00 77.31 96 ALA A O 1
ATOM 760 N N . LYS A 1 97 ? -14.986 -0.896 13.104 1.00 76.44 97 LYS A N 1
ATOM 761 C CA . LYS A 1 97 ? -13.807 -0.026 13.009 1.00 76.44 97 LYS A CA 1
ATOM 762 C C . LYS A 1 97 ? -12.578 -0.741 12.432 1.00 76.44 97 LYS A C 1
ATOM 764 O O . LYS A 1 97 ? -11.863 -0.144 11.633 1.00 76.44 97 LYS A O 1
ATOM 769 N N . SER A 1 98 ? -12.338 -2.001 12.797 1.00 78.25 98 SER A N 1
ATOM 770 C CA . SER A 1 98 ? -11.246 -2.803 12.218 1.00 78.25 98 SER A CA 1
ATOM 771 C C . SER A 1 98 ? -11.533 -3.199 10.767 1.00 78.25 98 SER A C 1
ATOM 773 O O . SER A 1 98 ? -10.655 -3.037 9.922 1.00 78.25 98 SER A O 1
ATOM 775 N N . LEU A 1 99 ? -12.771 -3.589 10.443 1.00 83.31 99 LEU A N 1
ATOM 776 C CA . LEU A 1 99 ? -13.220 -3.823 9.064 1.00 83.31 99 LEU A CA 1
ATOM 777 C C . LEU A 1 99 ? -13.046 -2.579 8.181 1.00 83.31 99 LEU A C 1
ATOM 779 O O . LEU A 1 99 ? -12.568 -2.697 7.055 1.00 83.31 99 LEU A O 1
ATOM 783 N N . ALA A 1 100 ? -13.352 -1.381 8.693 1.00 82.44 100 ALA A N 1
ATOM 784 C CA . ALA A 1 100 ? -13.118 -0.136 7.962 1.00 82.44 100 ALA A CA 1
ATOM 785 C C . ALA A 1 100 ? -11.628 0.069 7.619 1.00 82.44 100 ALA A C 1
ATOM 787 O O . ALA A 1 100 ? -11.312 0.400 6.476 1.00 82.44 100 ALA A O 1
ATOM 788 N N . VAL A 1 101 ? -10.710 -0.186 8.560 1.00 81.50 101 VAL A N 1
ATOM 789 C CA . VAL A 1 101 ? -9.260 -0.104 8.297 1.00 81.50 101 VAL A CA 1
ATOM 790 C C . VAL A 1 101 ? -8.814 -1.176 7.299 1.00 81.50 101 VAL A C 1
ATOM 792 O O . VAL A 1 101 ? -8.125 -0.840 6.338 1.00 81.50 101 VAL A O 1
ATOM 795 N N . MET A 1 102 ? -9.260 -2.430 7.446 1.00 84.06 102 MET A N 1
ATOM 796 C CA . MET A 1 102 ? -8.937 -3.492 6.481 1.00 84.06 102 MET A CA 1
ATOM 797 C C . MET A 1 102 ? -9.442 -3.169 5.071 1.00 84.06 102 MET A C 1
ATOM 799 O O . MET A 1 102 ? -8.716 -3.392 4.108 1.00 84.06 102 MET A O 1
ATOM 803 N N . SER A 1 103 ? -10.636 -2.579 4.936 1.00 85.19 103 SER A N 1
ATOM 804 C CA . SER A 1 103 ? -11.166 -2.153 3.633 1.00 85.19 103 SER A CA 1
ATOM 805 C C . SER A 1 103 ? -10.326 -1.048 2.978 1.00 85.19 103 SER A C 1
ATOM 807 O O . SER A 1 103 ? -10.157 -1.058 1.761 1.00 85.19 103 SER A O 1
ATOM 809 N N . LEU A 1 104 ? -9.737 -0.141 3.771 1.00 85.00 104 LEU A N 1
ATOM 810 C CA . LEU A 1 104 ? -8.812 0.878 3.265 1.00 85.00 104 LEU A CA 1
ATOM 811 C C . LEU A 1 104 ? -7.485 0.265 2.799 1.00 85.00 104 LEU A C 1
ATOM 813 O O . LEU A 1 104 ? -6.982 0.646 1.745 1.00 85.00 104 LEU A O 1
ATOM 817 N N . VAL A 1 105 ? -6.932 -0.684 3.564 1.00 86.19 105 VAL A N 1
ATOM 818 C CA . VAL A 1 105 ? -5.682 -1.379 3.206 1.00 86.19 105 VAL A CA 1
ATOM 819 C C . VAL A 1 105 ? -5.874 -2.228 1.948 1.00 86.19 105 VAL A C 1
ATOM 821 O O . VAL A 1 105 ? -5.058 -2.132 1.038 1.00 86.19 105 VAL A O 1
ATOM 824 N N . LEU A 1 106 ? -6.979 -2.980 1.849 1.00 87.56 106 LEU A N 1
ATOM 825 C CA . LEU A 1 106 ? -7.387 -3.702 0.634 1.00 87.56 106 LEU A CA 1
ATOM 826 C C . LEU A 1 106 ? -7.398 -2.779 -0.588 1.00 87.56 106 LEU A C 1
ATOM 828 O O . LEU A 1 106 ? -6.741 -3.057 -1.589 1.00 87.56 106 LEU A O 1
ATOM 832 N N . LEU A 1 107 ? -8.129 -1.667 -0.488 1.00 89.69 107 LEU A N 1
ATOM 833 C CA . LEU A 1 107 ? -8.323 -0.728 -1.588 1.00 89.69 107 LEU A CA 1
ATOM 834 C C . LEU A 1 107 ? -7.008 -0.052 -2.008 1.00 89.69 107 LEU A C 1
ATOM 836 O O . LEU A 1 107 ? -6.757 0.093 -3.203 1.00 89.69 107 LEU A O 1
ATOM 840 N N . GLY A 1 108 ? -6.142 0.289 -1.051 1.00 89.56 108 GLY A N 1
ATOM 841 C CA . GLY A 1 108 ? -4.816 0.836 -1.333 1.00 89.56 108 GLY A CA 1
ATOM 842 C C . GLY A 1 108 ? -3.835 -0.185 -1.926 1.00 89.56 108 GLY A C 1
ATOM 843 O O . GLY A 1 108 ? -3.151 0.137 -2.893 1.00 89.56 108 GLY A O 1
ATOM 844 N N . SER A 1 109 ? -3.815 -1.436 -1.446 1.00 89.19 109 SER A N 1
ATOM 845 C CA . SER A 1 109 ? -2.993 -2.506 -2.044 1.00 89.19 109 SER A CA 1
ATOM 846 C C . SER A 1 109 ? -3.437 -2.849 -3.475 1.00 89.19 109 SER A C 1
ATOM 848 O O . SER A 1 109 ? -2.589 -3.080 -4.337 1.00 89.19 109 SER A O 1
ATOM 850 N N . VAL A 1 110 ? -4.745 -2.827 -3.768 1.00 90.06 110 VAL A N 1
ATOM 851 C CA . VAL A 1 110 ? -5.263 -2.973 -5.144 1.00 90.06 110 VAL A CA 1
ATOM 852 C C . VAL A 1 110 ? -4.865 -1.773 -6.008 1.00 90.06 110 VAL A C 1
ATOM 854 O O . VAL A 1 110 ? -4.356 -1.963 -7.112 1.00 90.06 110 VAL A O 1
ATOM 857 N N . ALA A 1 111 ? -5.020 -0.543 -5.505 1.00 92.00 111 ALA A N 1
ATOM 858 C CA . ALA A 1 111 ? -4.577 0.662 -6.209 1.00 92.00 111 ALA A CA 1
ATOM 859 C C . ALA A 1 111 ? -3.059 0.660 -6.479 1.00 92.00 111 ALA A C 1
ATOM 861 O O . ALA A 1 111 ? -2.624 1.136 -7.529 1.00 92.00 111 ALA A O 1
ATOM 862 N N . LEU A 1 112 ? -2.251 0.082 -5.584 1.00 91.69 112 LEU A N 1
ATOM 863 C CA . LEU A 1 112 ? -0.813 -0.091 -5.789 1.00 91.69 112 LEU A CA 1
ATOM 864 C C . LEU A 1 112 ? -0.508 -1.092 -6.903 1.00 91.69 112 LEU A C 1
ATOM 866 O O . LEU A 1 112 ? 0.296 -0.779 -7.775 1.00 91.69 112 LEU A O 1
ATOM 870 N N . GLY A 1 113 ? -1.178 -2.248 -6.924 1.00 90.94 113 GLY A N 1
ATOM 871 C CA . GLY A 1 113 ? -1.030 -3.227 -8.006 1.00 90.94 113 GLY A CA 1
ATOM 872 C C . GLY A 1 113 ? -1.428 -2.657 -9.373 1.00 90.94 113 GLY A C 1
ATOM 873 O O . GLY A 1 113 ? -0.673 -2.777 -10.335 1.00 90.94 113 GLY A O 1
ATOM 874 N N . VAL A 1 114 ? -2.568 -1.961 -9.452 1.00 91.75 114 VAL A N 1
ATOM 875 C CA . VAL A 1 114 ? -3.033 -1.318 -10.696 1.00 91.75 114 VAL A CA 1
ATOM 876 C C . VAL A 1 114 ? -2.084 -0.201 -11.139 1.00 91.75 114 VAL A C 1
ATOM 878 O O . VAL A 1 114 ? -1.715 -0.143 -12.309 1.00 91.75 114 VAL A O 1
ATOM 881 N N . SER A 1 115 ? -1.640 0.671 -10.228 1.00 92.50 115 SER A N 1
ATOM 882 C CA . SER A 1 115 ? -0.704 1.747 -10.588 1.00 92.50 115 SER A CA 1
ATOM 883 C C . SER A 1 115 ? 0.687 1.227 -10.958 1.00 92.50 115 SER A C 1
ATOM 885 O O . SER A 1 115 ? 1.280 1.762 -11.891 1.00 92.50 115 SER A O 1
ATOM 887 N N . ALA A 1 116 ? 1.172 0.151 -10.332 1.00 91.62 116 ALA A N 1
ATOM 888 C CA . ALA A 1 116 ? 2.413 -0.516 -10.725 1.00 91.62 116 ALA A CA 1
ATOM 889 C C . ALA A 1 116 ? 2.307 -1.170 -12.115 1.00 91.62 116 ALA A C 1
ATOM 891 O O . ALA A 1 116 ? 3.256 -1.086 -12.890 1.00 91.62 116 ALA A O 1
ATOM 892 N N . LEU A 1 117 ? 1.156 -1.753 -12.479 1.00 91.62 117 LEU A N 1
ATOM 893 C CA . LEU A 1 117 ? 0.921 -2.247 -13.842 1.00 91.62 117 LEU A CA 1
ATOM 894 C C . LEU A 1 117 ? 0.922 -1.119 -14.880 1.00 91.62 117 LEU A C 1
ATOM 896 O O . LEU A 1 117 ? 1.573 -1.250 -15.913 1.00 91.62 117 LEU A O 1
ATOM 900 N N . MET A 1 118 ? 0.218 -0.017 -14.610 1.00 92.19 118 MET A N 1
ATOM 901 C CA . MET A 1 118 ? 0.111 1.105 -15.551 1.00 92.19 118 MET A CA 1
ATOM 902 C C . MET A 1 118 ? 1.444 1.847 -15.717 1.00 92.19 118 MET A C 1
ATOM 904 O O . MET A 1 118 ? 1.875 2.098 -16.839 1.00 92.19 118 MET A O 1
ATOM 908 N N . ILE A 1 119 ? 2.106 2.189 -14.607 1.00 92.38 119 ILE A N 1
ATOM 909 C CA . ILE A 1 119 ? 3.349 2.975 -14.603 1.00 92.38 119 ILE A CA 1
ATOM 910 C C . ILE A 1 119 ? 4.550 2.093 -14.956 1.00 92.38 119 ILE A C 1
ATOM 912 O O . ILE A 1 119 ? 5.332 2.449 -15.834 1.00 92.38 119 ILE A O 1
ATOM 916 N N . GLY A 1 120 ? 4.676 0.924 -14.321 1.00 89.00 120 GLY A N 1
ATOM 917 C CA . GLY A 1 120 ? 5.737 -0.036 -14.616 1.00 89.00 120 GLY A CA 1
ATOM 918 C C . GLY A 1 120 ? 5.638 -0.548 -16.050 1.00 89.00 120 GLY A C 1
ATOM 919 O O . GLY A 1 120 ? 6.615 -0.465 -16.787 1.00 89.00 120 GLY A O 1
ATOM 920 N N . GLY A 1 121 ? 4.445 -0.962 -16.494 1.00 89.44 121 GLY A N 1
ATOM 921 C CA . GLY A 1 121 ? 4.213 -1.449 -17.858 1.00 89.44 121 GLY A CA 1
ATOM 922 C C . GLY A 1 121 ? 4.476 -0.411 -18.954 1.00 89.44 121 GLY A C 1
ATOM 923 O O . GLY A 1 121 ? 4.937 -0.783 -20.031 1.00 89.44 121 GLY A O 1
ATOM 924 N N . ALA A 1 122 ? 4.286 0.885 -18.678 1.00 89.19 122 ALA A N 1
ATOM 925 C CA . ALA A 1 122 ? 4.680 1.961 -19.593 1.00 89.19 122 ALA A CA 1
ATOM 926 C C . ALA A 1 122 ? 6.211 2.127 -19.728 1.00 89.19 122 ALA A C 1
ATOM 928 O O . ALA A 1 122 ? 6.680 2.649 -20.736 1.00 89.19 122 ALA A O 1
ATOM 929 N N . VAL A 1 123 ? 6.991 1.678 -18.736 1.00 87.50 123 VAL A N 1
ATOM 930 C CA . VAL A 1 123 ? 8.464 1.784 -18.696 1.00 87.50 123 VAL A CA 1
ATOM 931 C C . VAL A 1 123 ? 9.163 0.504 -19.162 1.00 87.50 123 VAL A C 1
ATOM 933 O O . VAL A 1 123 ? 10.203 0.556 -19.823 1.00 87.50 123 VAL A O 1
ATOM 936 N N . THR A 1 124 ? 8.634 -0.658 -18.784 1.00 84.62 124 THR A N 1
ATOM 937 C CA . THR A 1 124 ? 9.222 -1.973 -19.078 1.00 84.62 124 THR A CA 1
ATOM 938 C C . THR A 1 124 ? 8.570 -2.662 -20.272 1.00 84.62 124 THR A C 1
ATOM 940 O O . THR A 1 124 ? 9.176 -3.554 -20.854 1.00 84.62 124 THR A O 1
ATOM 943 N N . GLY A 1 125 ? 7.366 -2.253 -20.670 1.00 82.62 125 GLY A N 1
ATOM 944 C CA . GLY A 1 125 ? 6.559 -2.958 -21.660 1.00 82.62 125 GLY A CA 1
ATOM 945 C C . GLY A 1 125 ? 5.811 -4.155 -21.062 1.00 82.62 125 GLY A C 1
ATOM 946 O O . GLY A 1 125 ? 6.304 -4.892 -20.207 1.00 82.62 125 GLY A O 1
ATOM 947 N N . PHE A 1 126 ? 4.598 -4.391 -21.558 1.00 82.31 126 PHE A N 1
ATOM 948 C CA . PHE A 1 126 ? 3.664 -5.398 -21.035 1.00 82.31 126 PHE A CA 1
ATOM 949 C C . PHE A 1 126 ? 4.027 -6.866 -21.363 1.00 82.31 126 PHE A C 1
ATOM 951 O O . PHE A 1 126 ? 3.211 -7.756 -21.144 1.00 82.31 126 PHE A O 1
ATOM 958 N N . GLN A 1 127 ? 5.222 -7.148 -21.896 1.00 72.44 127 GLN A N 1
ATOM 959 C CA . GLN A 1 127 ? 5.548 -8.463 -22.474 1.00 72.44 127 GLN A CA 1
ATOM 960 C C . GLN A 1 127 ? 5.974 -9.545 -21.467 1.00 72.44 127 GLN A C 1
ATOM 962 O O . GLN A 1 127 ? 5.956 -10.720 -21.812 1.00 72.44 127 GLN A O 1
ATOM 967 N N . SER A 1 128 ? 6.335 -9.184 -20.231 1.00 77.88 128 SER A N 1
ATOM 968 C CA . SER A 1 128 ? 6.774 -10.151 -19.209 1.00 77.88 128 SER A CA 1
ATOM 969 C C . SER A 1 128 ? 6.340 -9.730 -17.802 1.00 77.88 128 SER A C 1
ATOM 971 O O . SER A 1 128 ? 7.168 -9.516 -16.918 1.00 77.88 128 SER A O 1
ATOM 973 N N . ILE A 1 129 ? 5.031 -9.566 -17.602 1.00 83.50 129 ILE A N 1
ATOM 974 C CA . ILE A 1 129 ? 4.443 -9.204 -16.304 1.00 83.50 129 ILE A CA 1
ATOM 975 C C . ILE A 1 129 ? 4.547 -10.406 -15.340 1.00 83.50 129 ILE A C 1
ATOM 977 O O . ILE A 1 129 ? 3.958 -11.453 -15.625 1.00 83.50 129 ILE A O 1
ATOM 981 N N . PRO A 1 130 ? 5.224 -10.289 -14.180 1.00 85.44 130 PRO A N 1
ATOM 982 C CA . PRO A 1 130 ? 5.290 -11.368 -13.196 1.00 85.44 130 PRO A CA 1
ATOM 983 C C . PRO A 1 130 ? 3.992 -11.426 -12.369 1.00 85.44 130 PRO A C 1
ATOM 985 O O . PRO A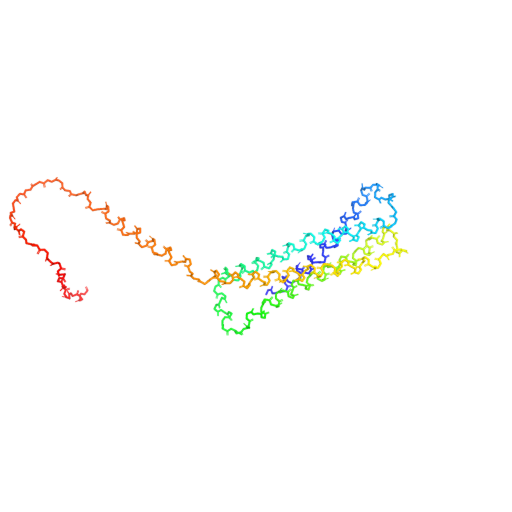 1 130 ? 3.894 -10.904 -11.255 1.00 85.44 130 PRO A O 1
ATOM 988 N N . TRP A 1 131 ? 2.969 -12.084 -12.923 1.00 86.31 131 TRP A N 1
ATOM 989 C CA . TRP A 1 131 ? 1.643 -12.247 -12.303 1.00 86.31 131 TRP A CA 1
ATOM 990 C C . TRP A 1 131 ? 1.687 -12.849 -10.889 1.00 86.31 131 TRP A C 1
ATOM 992 O O . TRP A 1 131 ? 0.870 -12.498 -10.037 1.00 86.31 131 TRP A O 1
ATOM 1002 N N . SER A 1 132 ? 2.660 -13.725 -10.623 1.00 85.50 132 SER A N 1
ATOM 1003 C CA . SER A 1 132 ? 2.898 -14.332 -9.311 1.00 85.50 132 SER A CA 1
ATOM 1004 C C . SER A 1 132 ? 3.276 -13.294 -8.248 1.00 85.50 132 SER A C 1
ATOM 1006 O O . SER A 1 132 ? 2.691 -13.293 -7.166 1.00 85.50 132 SER A O 1
ATOM 1008 N N . GLU A 1 133 ? 4.203 -12.380 -8.546 1.00 83.31 133 GLU A N 1
ATOM 1009 C CA . GLU A 1 133 ? 4.596 -11.297 -7.634 1.00 83.31 133 GLU A CA 1
ATOM 1010 C C . GLU A 1 133 ? 3.459 -10.287 -7.441 1.00 83.31 133 GLU A C 1
ATOM 1012 O O . GLU A 1 133 ? 3.170 -9.892 -6.305 1.00 83.31 133 GLU A O 1
ATOM 1017 N N . LEU A 1 134 ? 2.752 -9.947 -8.526 1.00 85.38 134 LEU A N 1
ATOM 1018 C CA . LEU A 1 134 ? 1.603 -9.040 -8.496 1.00 85.38 134 LEU A CA 1
ATOM 1019 C C . LEU A 1 134 ? 0.480 -9.546 -7.573 1.00 85.38 134 LEU A C 1
ATOM 1021 O O . LEU A 1 134 ? -0.110 -8.749 -6.847 1.00 85.38 134 LEU A O 1
ATOM 1025 N N . ALA A 1 135 ? 0.194 -10.852 -7.569 1.00 84.56 135 ALA A N 1
ATOM 1026 C CA . ALA A 1 135 ? -0.800 -11.456 -6.676 1.00 84.56 135 ALA A CA 1
ATOM 1027 C C . ALA A 1 135 ? -0.270 -11.669 -5.243 1.00 84.56 135 ALA A C 1
ATOM 1029 O O . ALA A 1 135 ? -1.018 -11.538 -4.268 1.00 84.56 135 ALA A O 1
ATOM 1030 N N . ARG A 1 136 ? 1.027 -11.971 -5.092 1.00 86.94 136 ARG A N 1
ATOM 1031 C CA . ARG A 1 136 ? 1.657 -12.249 -3.791 1.00 86.94 136 ARG A CA 1
ATOM 1032 C C . ARG A 1 136 ? 1.798 -10.999 -2.920 1.00 86.94 136 ARG A C 1
ATOM 1034 O O . ARG A 1 136 ? 1.587 -11.095 -1.712 1.00 86.94 136 ARG A O 1
ATOM 1041 N N . GLY A 1 137 ? 2.108 -9.838 -3.500 1.00 82.81 137 GLY A N 1
ATOM 1042 C CA . GLY A 1 137 ? 2.248 -8.572 -2.762 1.00 82.81 137 GLY A CA 1
ATOM 1043 C C . GLY A 1 137 ? 1.001 -8.186 -1.940 1.00 82.81 137 GLY A C 1
ATOM 1044 O O . GLY A 1 137 ? 1.109 -8.024 -0.718 1.00 82.81 137 GLY A O 1
ATOM 1045 N N . PRO A 1 138 ? -0.200 -8.113 -2.553 1.00 82.50 138 PRO A N 1
ATOM 1046 C CA . PRO A 1 138 ? -1.459 -7.878 -1.851 1.00 82.50 138 PRO A CA 1
ATOM 1047 C C . PRO A 1 138 ? -1.766 -8.954 -0.804 1.00 82.50 138 PRO A C 1
ATOM 1049 O O . PRO A 1 138 ? -2.142 -8.625 0.318 1.00 82.50 138 PRO A O 1
ATOM 1052 N N . ALA A 1 139 ? -1.555 -10.237 -1.118 1.00 86.19 139 ALA A N 1
ATOM 1053 C CA . ALA A 1 139 ? -1.806 -11.328 -0.172 1.00 86.19 139 ALA A CA 1
ATOM 1054 C C . ALA A 1 139 ? -0.935 -11.221 1.100 1.00 86.19 139 ALA A C 1
ATOM 1056 O O . ALA A 1 139 ? -1.427 -11.404 2.220 1.00 86.19 139 ALA A O 1
ATOM 1057 N N . LEU A 1 140 ? 0.343 -10.853 0.949 1.00 85.38 140 LEU A N 1
ATOM 1058 C CA . LEU A 1 140 ? 1.253 -10.613 2.072 1.00 85.38 140 LEU A CA 1
ATOM 1059 C C . LEU A 1 140 ? 0.852 -9.373 2.884 1.00 85.38 140 LEU A C 1
ATOM 1061 O O . LEU A 1 140 ? 0.830 -9.446 4.115 1.00 85.38 140 LEU A O 1
ATOM 1065 N N . THR A 1 141 ? 0.463 -8.265 2.235 1.00 85.00 141 THR A N 1
ATOM 1066 C CA . THR A 1 141 ? -0.017 -7.075 2.970 1.00 85.00 141 THR A CA 1
ATOM 1067 C C . THR A 1 141 ? -1.285 -7.362 3.763 1.00 85.00 141 THR A C 1
ATOM 1069 O O . THR A 1 141 ? -1.404 -6.900 4.896 1.00 85.00 141 THR A O 1
ATOM 1072 N N . LEU A 1 142 ? -2.212 -8.152 3.218 1.00 85.00 142 LEU A N 1
ATOM 1073 C CA . LEU A 1 142 ? -3.438 -8.540 3.921 1.00 85.00 142 LEU A CA 1
ATOM 1074 C C . LEU A 1 142 ? -3.159 -9.439 5.123 1.00 85.00 142 LEU A C 1
ATOM 1076 O O . LEU A 1 142 ? -3.728 -9.223 6.192 1.00 85.00 142 LEU A O 1
ATOM 1080 N N . THR A 1 143 ? -2.234 -10.387 4.982 1.00 86.50 143 THR A N 1
ATOM 1081 C CA . THR A 1 143 ? -1.799 -11.244 6.095 1.00 86.50 143 THR A CA 1
ATOM 1082 C C . THR A 1 143 ? -1.154 -10.409 7.211 1.00 86.50 143 THR A C 1
ATOM 1084 O O . THR A 1 143 ? -1.493 -10.574 8.384 1.00 86.50 143 THR A O 1
ATOM 1087 N N . GLY A 1 144 ? -0.302 -9.437 6.860 1.00 85.25 144 GLY A N 1
ATOM 1088 C CA . GLY A 1 144 ? 0.277 -8.490 7.821 1.00 85.25 144 GLY A CA 1
ATOM 1089 C C . GLY A 1 144 ? -0.767 -7.580 8.484 1.00 85.25 144 GLY A C 1
ATOM 1090 O O . GLY A 1 144 ? -0.736 -7.378 9.699 1.00 85.25 144 GLY A O 1
ATOM 1091 N N . ALA A 1 145 ? -1.738 -7.080 7.715 1.00 83.81 145 ALA A N 1
ATOM 1092 C CA . ALA A 1 145 ? -2.830 -6.251 8.224 1.00 83.81 145 ALA A CA 1
ATOM 1093 C C . ALA A 1 145 ? -3.743 -7.018 9.197 1.00 83.81 145 ALA A C 1
ATOM 1095 O O . ALA A 1 145 ? -4.129 -6.465 10.228 1.00 83.81 145 ALA A O 1
ATOM 1096 N N . LEU A 1 146 ? -4.034 -8.295 8.924 1.00 85.50 146 LEU A N 1
ATOM 1097 C CA . LEU A 1 146 ? -4.746 -9.186 9.848 1.00 85.50 146 LEU A CA 1
ATOM 1098 C C . LEU A 1 146 ? -3.974 -9.367 11.161 1.00 85.50 146 LEU A C 1
ATOM 1100 O O . LEU A 1 146 ? -4.565 -9.233 12.233 1.00 85.50 146 LEU A O 1
ATOM 1104 N N . GLY A 1 147 ? -2.656 -9.590 11.091 1.00 85.81 147 GLY A N 1
ATOM 1105 C CA . GLY A 1 147 ? -1.788 -9.655 12.272 1.00 85.81 147 GLY A CA 1
ATOM 1106 C C . GLY A 1 147 ? -1.842 -8.375 13.113 1.00 85.81 147 GLY A C 1
ATOM 1107 O O . GLY A 1 147 ? -2.015 -8.435 14.331 1.00 85.81 147 GLY A O 1
ATOM 1108 N N . ILE A 1 148 ? -1.801 -7.205 12.468 1.00 83.38 148 ILE A N 1
ATOM 1109 C CA . ILE A 1 148 ? -1.956 -5.910 13.145 1.00 83.38 148 ILE A CA 1
ATOM 1110 C C . ILE A 1 148 ? -3.336 -5.746 13.781 1.00 83.38 148 ILE A C 1
ATOM 1112 O O . ILE A 1 148 ? -3.423 -5.307 14.927 1.00 83.38 148 ILE A O 1
ATOM 1116 N N . VAL A 1 149 ? -4.417 -6.123 13.096 1.00 81.62 149 VAL A N 1
ATOM 1117 C CA . VAL A 1 149 ? -5.774 -6.069 13.664 1.00 81.62 149 VAL A CA 1
ATOM 1118 C C . VAL A 1 149 ? -5.908 -7.014 14.867 1.00 81.62 149 VAL A C 1
ATOM 1120 O O . VAL A 1 149 ? -6.518 -6.634 15.872 1.00 81.62 149 VAL A O 1
ATOM 1123 N N . ALA A 1 150 ? -5.295 -8.199 14.823 1.00 84.38 150 ALA A N 1
ATOM 1124 C CA . ALA A 1 150 ? -5.256 -9.134 15.947 1.00 84.38 150 ALA A CA 1
ATOM 1125 C C . ALA A 1 150 ? -4.493 -8.554 17.154 1.00 84.38 150 ALA A C 1
ATOM 1127 O O . ALA A 1 150 ? -5.040 -8.495 18.257 1.00 84.38 150 ALA A O 1
ATOM 1128 N N . VAL A 1 151 ? -3.277 -8.032 16.953 1.00 83.31 151 VAL A N 1
ATOM 1129 C CA . VAL A 1 151 ? -2.497 -7.371 18.018 1.00 83.31 151 VAL A CA 1
ATOM 1130 C C . VAL A 1 151 ? -3.255 -6.165 18.585 1.00 83.31 151 VAL A C 1
ATOM 1132 O O . VAL A 1 151 ? -3.379 -6.023 19.801 1.00 83.31 151 VAL A O 1
ATOM 1135 N N . GLN A 1 152 ? -3.845 -5.331 17.729 1.00 80.69 152 GLN A N 1
ATOM 1136 C CA . GLN A 1 152 ? -4.598 -4.147 18.142 1.00 80.69 152 GLN A CA 1
ATOM 1137 C C . GLN A 1 152 ? -5.861 -4.494 18.945 1.00 80.69 152 GLN A C 1
ATOM 1139 O O . GLN A 1 152 ? -6.179 -3.811 19.921 1.00 80.69 152 GLN A O 1
ATOM 1144 N N . THR A 1 153 ? -6.593 -5.547 18.571 1.00 75.25 153 THR A N 1
ATOM 1145 C CA . THR A 1 153 ? -7.772 -6.010 19.329 1.00 75.25 153 THR A CA 1
ATOM 1146 C C . THR A 1 153 ? -7.383 -6.683 20.647 1.00 75.25 153 THR A C 1
ATOM 1148 O O . THR A 1 153 ? -8.063 -6.476 21.659 1.00 75.25 153 THR A O 1
ATOM 1151 N N . TRP A 1 154 ? -6.249 -7.386 20.693 1.00 82.06 154 TRP A N 1
ATOM 1152 C CA . TRP A 1 154 ? -5.669 -7.902 21.935 1.00 82.06 154 TRP A CA 1
ATOM 1153 C C . TRP A 1 154 ? -5.276 -6.762 22.892 1.00 82.06 154 TRP A C 1
ATOM 1155 O O . TRP A 1 154 ? -5.742 -6.723 24.032 1.00 82.06 154 TRP A O 1
ATOM 1165 N N . LEU A 1 155 ? -4.539 -5.751 22.417 1.00 74.50 155 LEU A N 1
ATOM 1166 C CA . LEU A 1 155 ? -4.213 -4.547 23.195 1.00 74.50 155 LEU A CA 1
ATOM 1167 C C . LEU A 1 155 ? -5.488 -3.841 23.702 1.00 74.50 155 LEU A C 1
ATOM 1169 O O . LEU A 1 155 ? -5.615 -3.555 24.894 1.00 74.50 155 LEU A O 1
ATOM 1173 N N . ALA A 1 156 ? -6.483 -3.643 22.831 1.00 70.00 156 ALA A N 1
ATOM 1174 C CA . ALA A 1 156 ? -7.754 -2.989 23.166 1.00 70.00 156 ALA A CA 1
ATOM 1175 C C . ALA A 1 156 ? -8.682 -3.805 24.093 1.00 70.00 156 ALA A C 1
ATOM 1177 O O . ALA A 1 156 ? -9.710 -3.290 24.546 1.00 70.00 156 ALA A O 1
ATOM 1178 N N . THR A 1 157 ? -8.375 -5.075 24.365 1.00 71.56 157 THR A N 1
ATOM 1179 C CA . THR A 1 157 ? -9.051 -5.872 25.404 1.00 71.56 157 THR A CA 1
ATOM 1180 C C . THR A 1 157 ? -8.251 -5.904 26.702 1.00 71.56 157 THR A C 1
ATOM 1182 O O . THR A 1 157 ? -8.858 -5.793 27.765 1.00 71.56 157 THR A O 1
ATOM 1185 N N . ARG A 1 158 ? -6.912 -5.936 26.640 1.00 71.44 158 ARG A N 1
ATOM 1186 C CA . ARG A 1 158 ? -6.032 -5.889 27.822 1.00 71.44 158 ARG A CA 1
ATOM 1187 C C . ARG A 1 158 ? -6.041 -4.535 28.538 1.00 71.44 158 ARG A C 1
ATOM 1189 O O . ARG A 1 158 ? -6.234 -4.496 29.750 1.00 71.44 158 ARG A O 1
ATOM 1196 N N . PHE A 1 159 ? -5.904 -3.421 27.818 1.00 60.84 159 PHE A N 1
ATOM 1197 C CA . PHE A 1 159 ? -5.776 -2.095 28.447 1.00 60.84 159 PHE A CA 1
ATOM 1198 C C . PHE A 1 159 ? -7.097 -1.489 28.960 1.00 60.84 159 PHE A C 1
ATOM 1200 O O . PHE A 1 159 ? -7.071 -0.523 29.720 1.00 60.84 159 PHE A O 1
ATOM 1207 N N . LYS A 1 160 ? -8.254 -2.112 28.680 1.00 52.22 160 LYS A N 1
ATOM 1208 C CA . LYS A 1 160 ? -9.553 -1.724 29.276 1.00 52.22 160 LYS A CA 1
ATOM 1209 C C . LYS A 1 160 ? -9.575 -1.783 30.806 1.00 52.22 160 LYS A C 1
ATOM 1211 O O . LYS A 1 160 ? -10.386 -1.092 31.417 1.00 52.22 160 LYS A O 1
ATOM 1216 N N . ALA A 1 161 ? -8.682 -2.556 31.427 1.00 47.06 161 ALA A N 1
ATOM 1217 C CA . ALA A 1 161 ? -8.537 -2.594 32.880 1.00 47.06 161 ALA A CA 1
ATOM 1218 C C . ALA A 1 161 ? -8.047 -1.259 33.486 1.00 47.06 161 ALA A C 1
ATOM 1220 O O . ALA A 1 161 ? -8.269 -1.018 34.670 1.00 47.06 161 ALA A O 1
ATOM 1221 N N . PHE A 1 162 ? -7.424 -0.370 32.699 1.00 45.50 162 PHE A N 1
ATOM 1222 C CA . PHE A 1 162 ? -6.823 0.867 33.217 1.00 45.50 162 PHE A CA 1
ATOM 1223 C C . PHE A 1 162 ? -7.814 2.039 33.355 1.00 45.50 162 PHE A C 1
ATOM 1225 O O . PHE A 1 162 ? -7.626 2.911 34.201 1.00 45.50 162 PHE A O 1
ATOM 1232 N N . GLY A 1 163 ? -8.917 2.034 32.594 1.00 48.91 163 GLY A N 1
ATOM 1233 C CA . GLY A 1 163 ? -9.986 3.041 32.701 1.00 48.91 163 GLY A CA 1
ATOM 1234 C C . GLY A 1 163 ? -10.883 2.886 33.941 1.00 48.91 163 GLY A C 1
ATOM 1235 O O . GLY A 1 163 ? -11.687 3.764 34.249 1.00 48.91 163 GLY A O 1
ATOM 1236 N N . SER A 1 164 ? -10.746 1.784 34.685 1.00 45.00 164 SER A N 1
ATOM 1237 C CA . SER A 1 164 ? -11.578 1.452 35.848 1.00 45.00 164 SER A CA 1
ATOM 1238 C C . SER A 1 164 ? -11.086 2.090 37.160 1.00 45.00 164 SER A C 1
ATOM 1240 O O . SER A 1 164 ? -10.784 1.401 38.129 1.00 45.00 164 SER A O 1
ATOM 1242 N N . SER A 1 165 ? -11.091 3.423 37.241 1.00 48.75 165 SER A N 1
ATOM 1243 C CA . SER A 1 165 ? -11.220 4.216 38.490 1.00 48.75 165 SER A CA 1
ATOM 1244 C C . SER A 1 165 ? -10.229 4.029 39.668 1.00 48.75 165 SER A C 1
ATOM 1246 O O . SER A 1 165 ? -10.423 4.656 40.711 1.00 48.75 165 SER A O 1
ATOM 1248 N N . SER A 1 166 ? -9.154 3.245 39.542 1.00 46.81 166 SER A N 1
ATOM 1249 C CA . SER A 1 166 ? -8.255 2.959 40.681 1.00 46.81 166 SER A CA 1
ATOM 1250 C C . SER A 1 166 ? -7.251 4.077 41.014 1.00 46.81 166 SER A C 1
ATOM 1252 O O . SER A 1 166 ? -6.921 4.264 42.182 1.00 46.81 166 SER A O 1
ATOM 1254 N N . GLY A 1 167 ? -6.785 4.861 40.032 1.00 48.19 167 GLY A N 1
ATOM 1255 C CA . GLY A 1 167 ? -5.730 5.873 40.252 1.00 48.19 167 GLY A CA 1
ATOM 1256 C C . GLY A 1 167 ? -6.178 7.144 40.993 1.00 48.19 167 GLY A C 1
ATOM 1257 O O . GLY A 1 167 ? -5.427 7.716 41.782 1.00 48.19 167 GLY A O 1
ATOM 1258 N N . TRP A 1 168 ? -7.426 7.578 40.795 1.00 43.88 168 TRP A N 1
ATOM 1259 C CA . TRP A 1 168 ? -7.917 8.883 41.271 1.00 43.88 168 TRP A CA 1
ATOM 1260 C C . TRP A 1 168 ? -8.289 8.910 42.764 1.00 43.88 168 TRP A C 1
ATOM 1262 O O . TRP A 1 168 ? -8.490 9.976 43.343 1.00 43.88 168 TRP A O 1
ATOM 1272 N N . ARG A 1 169 ? -8.350 7.748 43.430 1.00 50.97 169 ARG A N 1
ATOM 1273 C CA . ARG A 1 169 ? -8.633 7.673 44.875 1.00 50.97 169 ARG A CA 1
ATOM 1274 C C . ARG A 1 169 ? -7.435 8.062 45.751 1.00 50.97 169 ARG A C 1
ATOM 1276 O O . ARG A 1 169 ? -7.647 8.449 46.900 1.00 50.97 169 ARG A O 1
ATOM 1283 N N . CYS A 1 170 ? -6.209 8.020 45.222 1.00 52.16 170 CYS A N 1
ATOM 1284 C CA . CYS A 1 170 ? -5.011 8.464 45.943 1.00 52.16 170 CYS A CA 1
ATOM 1285 C C . CYS A 1 170 ? -4.810 9.987 45.878 1.00 52.16 170 CYS A C 1
ATOM 1287 O O . CYS A 1 170 ? -4.510 10.599 46.904 1.00 52.16 170 CYS A O 1
ATOM 1289 N N . SER A 1 171 ? -5.047 10.624 44.725 1.00 54.56 171 SER A N 1
ATOM 1290 C CA . SER A 1 171 ? -4.902 12.083 44.580 1.00 54.56 171 SER A CA 1
ATOM 1291 C C . SER A 1 171 ? -5.878 12.861 45.475 1.00 54.56 171 SER A C 1
ATOM 1293 O O . SER A 1 171 ? -5.470 13.819 46.130 1.00 54.56 171 SER A O 1
ATOM 1295 N N . ALA A 1 172 ? -7.121 12.387 45.616 1.00 52.34 172 ALA A N 1
ATOM 1296 C CA . ALA A 1 172 ? -8.119 12.991 46.506 1.00 52.34 172 ALA A CA 1
ATOM 1297 C C . ALA A 1 172 ? -7.758 12.920 48.007 1.00 52.34 172 ALA A C 1
ATOM 1299 O O . ALA A 1 172 ? -8.188 13.770 48.789 1.00 52.34 172 ALA A O 1
ATOM 1300 N N . ARG A 1 173 ? -6.973 11.920 48.440 1.00 52.88 173 ARG A N 1
ATOM 1301 C CA . ARG A 1 173 ? -6.565 11.784 49.852 1.00 52.88 173 ARG A CA 1
ATOM 1302 C C . ARG A 1 173 ? -5.337 12.639 50.188 1.00 52.88 173 ARG A C 1
ATOM 1304 O O . ARG A 1 173 ? -5.212 13.087 51.325 1.00 52.88 173 ARG A O 1
ATOM 1311 N N . LEU A 1 174 ? -4.484 12.924 49.203 1.00 54.22 174 LEU A N 1
ATOM 1312 C CA . LEU A 1 174 ? -3.333 13.821 49.358 1.00 54.22 174 LEU A CA 1
ATOM 1313 C C . LEU A 1 174 ? -3.745 15.304 49.380 1.00 54.22 174 LEU A C 1
ATOM 1315 O O . LEU A 1 174 ? -3.239 16.057 50.212 1.00 54.22 174 LEU A O 1
ATOM 1319 N N . SER A 1 175 ? -4.715 15.722 48.556 1.00 51.62 175 SER A N 1
ATOM 1320 C CA . SER A 1 175 ? -5.211 17.110 48.568 1.00 51.62 175 SER A CA 1
ATOM 1321 C C . SER A 1 175 ? -5.910 17.489 49.882 1.00 51.62 175 SER A C 1
ATOM 1323 O O . SER A 1 175 ? -5.775 18.622 50.344 1.00 51.62 175 SER A O 1
ATOM 1325 N N . ALA A 1 176 ? -6.607 16.542 50.522 1.00 52.62 176 ALA A N 1
ATOM 1326 C CA . ALA A 1 176 ? -7.250 16.757 51.820 1.00 52.62 176 ALA A CA 1
ATOM 1327 C C . ALA A 1 176 ? -6.233 16.982 52.959 1.00 52.62 176 ALA A C 1
ATOM 1329 O O . ALA A 1 176 ? -6.423 17.878 53.781 1.00 52.62 176 ALA A O 1
ATOM 1330 N N . GLY A 1 177 ? -5.131 16.221 52.983 1.00 50.34 177 GLY A N 1
ATOM 1331 C CA . GLY A 1 177 ? -4.077 16.373 53.995 1.00 50.34 177 GLY A CA 1
ATOM 1332 C C . GLY A 1 177 ? -3.293 17.686 53.874 1.00 50.34 177 GLY A C 1
ATOM 1333 O O . GLY A 1 177 ? -2.912 18.281 54.883 1.00 50.34 177 GLY A O 1
ATOM 1334 N N . TRP A 1 178 ? -3.099 18.186 52.650 1.00 48.59 178 TRP A N 1
ATOM 1335 C CA . TRP A 1 178 ? -2.347 19.425 52.415 1.00 48.59 178 TRP A CA 1
ATOM 1336 C C . TRP A 1 178 ? -3.091 20.677 52.914 1.00 48.59 178 TRP A C 1
ATOM 1338 O O . TRP A 1 178 ? -2.489 21.561 53.527 1.00 48.59 178 TRP A O 1
ATOM 1348 N N . GLN A 1 179 ? -4.418 20.728 52.742 1.00 53.44 179 GLN A N 1
ATOM 1349 C CA . GLN A 1 179 ? -5.234 21.860 53.203 1.00 53.44 179 GLN A CA 1
ATOM 1350 C C . GLN A 1 179 ? -5.340 21.956 54.736 1.00 53.44 179 GLN A C 1
ATOM 1352 O O . GLN A 1 179 ? -5.446 23.063 55.270 1.00 53.44 179 GLN A O 1
ATOM 1357 N N . SER A 1 180 ? -5.273 20.835 55.466 1.00 51.62 180 SER A N 1
ATOM 1358 C CA . SER A 1 180 ? -5.268 20.858 56.939 1.00 51.62 180 SER A CA 1
ATOM 1359 C C . SER A 1 180 ? -3.978 21.425 57.540 1.00 51.62 180 SER A C 1
ATOM 1361 O O . SER A 1 180 ? -4.025 22.042 58.605 1.00 51.62 180 SER A O 1
ATOM 1363 N N . THR A 1 181 ? -2.838 21.267 56.862 1.00 52.19 181 THR A N 1
ATOM 1364 C CA . THR A 1 181 ? -1.531 21.713 57.372 1.00 52.19 181 THR A CA 1
ATOM 1365 C C . THR A 1 181 ? -1.369 23.232 57.272 1.00 52.19 181 THR A C 1
ATOM 1367 O O . THR A 1 181 ? -0.935 23.862 58.234 1.00 52.19 181 THR A O 1
ATOM 1370 N N . LEU A 1 182 ? -1.819 2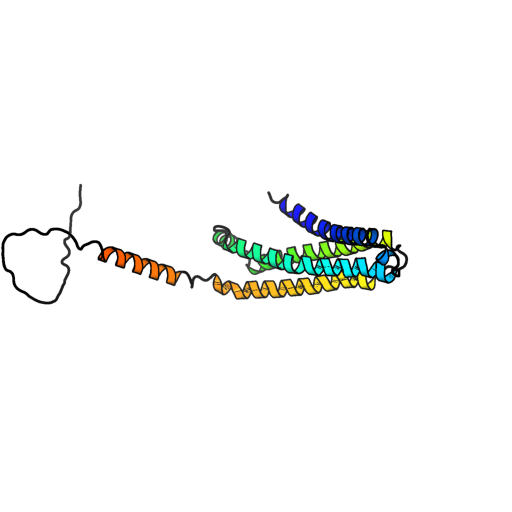3.847 56.170 1.00 50.94 182 LEU A N 1
ATOM 1371 C CA . LEU A 1 182 ? -1.751 25.304 55.975 1.00 50.94 182 LEU A CA 1
ATOM 1372 C C . LEU A 1 182 ? -2.619 26.110 56.959 1.00 50.94 182 LEU A C 1
ATOM 1374 O O . LEU A 1 182 ? -2.323 27.271 57.228 1.00 50.94 182 LEU A O 1
ATOM 1378 N N . LYS A 1 183 ? -3.663 25.510 57.550 1.00 49.00 183 LYS A N 1
ATOM 1379 C CA . LYS A 1 183 ? -4.473 26.175 58.589 1.00 49.00 183 LYS A CA 1
ATOM 1380 C C . LYS A 1 183 ? -3.828 26.181 59.981 1.00 49.00 183 LYS A C 1
ATOM 1382 O O . LYS A 1 183 ? -4.302 26.920 60.838 1.00 49.00 183 LYS A O 1
ATOM 1387 N N . ARG A 1 184 ? -2.765 25.401 60.230 1.00 48.69 184 ARG A N 1
ATOM 1388 C CA . ARG A 1 184 ? -2.086 25.350 61.545 1.00 48.69 184 ARG A CA 1
ATOM 1389 C C . ARG A 1 184 ? -0.936 26.344 61.714 1.00 48.69 184 ARG A C 1
ATOM 1391 O O . ARG A 1 184 ? -0.552 26.606 62.848 1.00 48.69 184 ARG A O 1
ATOM 1398 N N . THR A 1 185 ? -0.405 26.913 60.635 1.00 52.28 185 THR A N 1
ATOM 1399 C CA . THR A 1 185 ? 0.736 27.850 60.676 1.00 52.28 185 THR A CA 1
ATOM 1400 C C . THR A 1 185 ? 0.337 29.332 60.691 1.00 52.28 185 THR A C 1
ATOM 1402 O O . THR A 1 185 ? 1.194 30.184 60.894 1.00 52.28 185 THR A O 1
ATOM 1405 N N . GLY A 1 186 ? -0.951 29.662 60.534 1.00 46.22 186 GLY A N 1
ATOM 1406 C CA . GLY A 1 186 ? -1.440 31.048 60.436 1.00 46.22 186 GLY A CA 1
ATOM 1407 C C . GLY A 1 186 ? -1.857 31.736 61.747 1.00 46.22 186 GLY A C 1
ATOM 1408 O O . GLY A 1 186 ? -2.359 32.856 61.693 1.00 46.22 186 GLY A O 1
ATOM 1409 N N . SER A 1 187 ? -1.715 31.096 62.915 1.00 46.91 187 SER A N 1
ATOM 1410 C CA . SER A 1 187 ? -2.298 31.582 64.183 1.00 46.91 187 SER A CA 1
ATOM 1411 C C . SER A 1 187 ? -1.290 31.818 65.318 1.00 46.91 187 SER A C 1
ATOM 1413 O O . SER A 1 187 ? -1.657 31.705 66.486 1.00 46.91 187 SER A O 1
ATOM 1415 N N . SER A 1 188 ? -0.033 32.147 65.004 1.00 4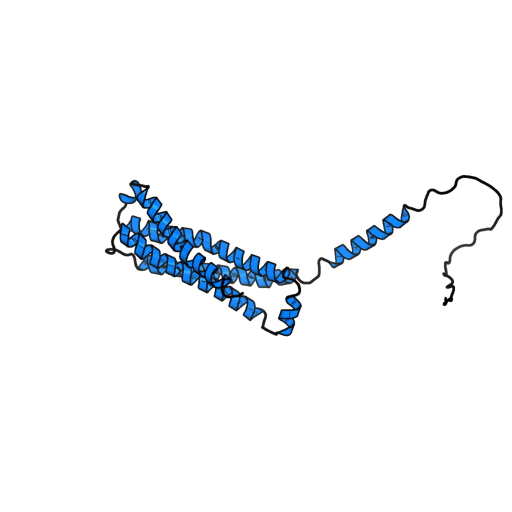6.94 188 SER A N 1
ATOM 1416 C CA . SER A 1 188 ? 0.985 32.505 66.005 1.00 46.94 188 SER A CA 1
ATOM 1417 C C . SER A 1 188 ? 1.746 33.767 65.599 1.00 46.94 188 SER A C 1
ATOM 1419 O O . SER A 1 188 ? 2.802 33.683 64.987 1.00 46.94 188 SER A O 1
ATOM 1421 N N . CYS A 1 189 ? 1.148 34.927 65.900 1.00 40.44 189 CYS A N 1
ATOM 1422 C CA . CYS A 1 189 ? 1.808 36.208 66.200 1.00 40.44 189 CYS A CA 1
ATOM 1423 C C . CYS A 1 189 ? 0.733 37.295 66.378 1.00 40.44 189 CYS A C 1
ATOM 1425 O O . CYS A 1 189 ? 0.345 37.969 65.424 1.00 40.44 189 CYS A O 1
ATOM 1427 N N . ARG A 1 190 ? 0.219 37.478 67.602 1.00 37.81 190 ARG A N 1
ATOM 1428 C CA . ARG A 1 190 ? -0.611 38.647 67.935 1.00 37.81 190 ARG A CA 1
ATOM 1429 C C . ARG A 1 190 ? -0.458 39.024 69.411 1.00 37.81 190 ARG A C 1
ATOM 1431 O O . ARG A 1 190 ? -0.843 38.252 70.276 1.00 37.81 190 ARG A O 1
ATOM 1438 N N . GLY A 1 191 ? 0.050 40.233 69.661 1.00 36.03 191 GLY A N 1
ATOM 1439 C CA . GLY A 1 191 ? -0.079 40.936 70.943 1.00 36.03 191 GLY A CA 1
ATOM 1440 C C . GLY A 1 191 ? 0.972 40.624 72.013 1.00 36.03 191 GLY A C 1
ATOM 1441 O O . GLY A 1 191 ? 0.741 39.806 72.894 1.00 36.03 191 GLY A O 1
ATOM 1442 N N . HIS A 1 192 ? 2.070 41.384 72.014 1.00 34.56 192 HIS A N 1
ATOM 1443 C CA . HIS A 1 192 ? 2.873 41.609 73.219 1.00 34.56 192 HIS A CA 1
ATOM 1444 C C . HIS A 1 192 ? 2.454 42.960 73.821 1.00 34.56 192 HIS A C 1
ATOM 1446 O O . HIS A 1 192 ? 2.753 43.996 73.236 1.00 34.56 192 HIS A O 1
ATOM 1452 N N . THR A 1 193 ? 1.734 42.970 74.947 1.00 38.88 193 THR A N 1
ATOM 1453 C CA . THR A 1 193 ? 1.764 44.017 76.001 1.00 38.88 193 THR A CA 1
ATOM 1454 C C . THR A 1 193 ? 0.828 43.629 77.163 1.00 38.88 193 THR A C 1
ATOM 1456 O O . THR A 1 193 ? -0.094 42.840 76.952 1.00 38.88 193 THR A O 1
ATOM 1459 N N . PRO A 1 194 ? 1.076 44.083 78.411 1.00 47.00 194 PRO A N 1
ATOM 1460 C CA . PRO A 1 194 ? 0.617 43.347 79.593 1.00 47.00 194 PRO A CA 1
ATOM 1461 C C . PRO A 1 194 ? -0.436 44.077 80.442 1.00 47.00 194 PRO A C 1
ATOM 1463 O O . PRO A 1 194 ? -0.338 45.289 80.631 1.00 47.00 194 PRO A O 1
ATOM 1466 N N . ARG A 1 195 ? -1.325 43.321 81.111 1.00 32.41 195 ARG A N 1
ATOM 1467 C CA . ARG A 1 195 ? -1.701 43.564 82.525 1.00 32.41 195 ARG A CA 1
ATOM 1468 C C . ARG A 1 195 ? -2.580 42.465 83.137 1.00 32.41 195 ARG A C 1
ATOM 1470 O O . ARG A 1 195 ? -3.412 41.879 82.467 1.00 32.41 195 ARG A O 1
ATOM 1477 N N . ALA A 1 196 ? -2.398 42.312 84.452 1.00 32.19 196 ALA A N 1
ATOM 1478 C CA . ALA A 1 196 ? -3.317 41.750 85.449 1.00 32.19 196 ALA A CA 1
ATOM 1479 C C . ALA A 1 196 ? -3.789 40.278 85.322 1.00 32.19 196 ALA A C 1
ATOM 1481 O O . ALA A 1 196 ? -4.612 39.917 84.494 1.00 32.19 196 ALA A O 1
ATOM 1482 N N . ARG A 1 197 ? -3.296 39.468 86.278 1.00 35.25 197 ARG A N 1
ATOM 1483 C CA . ARG A 1 197 ? -4.019 38.519 87.165 1.00 35.25 197 ARG A CA 1
ATOM 1484 C C . ARG A 1 197 ? -5.501 38.256 86.784 1.00 35.25 197 ARG A C 1
ATOM 1486 O O . ARG A 1 197 ? -6.279 39.189 86.650 1.00 35.25 197 ARG A O 1
ATOM 1493 N N . THR A 1 198 ? -6.006 37.019 86.809 1.00 35.56 198 THR A N 1
ATOM 1494 C CA . THR A 1 198 ? -6.113 36.227 88.053 1.00 35.56 198 THR A CA 1
ATOM 1495 C C . THR A 1 198 ? -6.414 34.740 87.783 1.00 35.56 198 THR A C 1
ATOM 1497 O O . THR A 1 198 ? -7.233 34.411 86.936 1.00 35.56 198 THR A O 1
ATOM 1500 N N . VAL A 1 199 ? -5.742 33.870 88.547 1.00 38.47 199 VAL A N 1
ATOM 1501 C CA . VAL A 1 199 ? -6.067 32.480 88.950 1.00 38.47 199 VAL A CA 1
ATOM 1502 C C . VAL A 1 199 ? -7.300 31.794 88.324 1.00 38.47 199 VAL A C 1
ATOM 1504 O O . VAL A 1 199 ? -8.430 32.134 88.657 1.00 38.47 199 VAL A O 1
ATOM 1507 N N . CYS A 1 200 ? -7.081 30.656 87.647 1.00 28.98 200 CYS A N 1
ATOM 1508 C CA . CYS A 1 200 ? -7.788 29.419 88.015 1.00 28.98 200 CYS A CA 1
ATOM 1509 C C . CYS A 1 200 ? -6.978 28.150 87.686 1.00 28.98 200 CYS A C 1
ATOM 1511 O O . CYS A 1 200 ? -6.083 28.164 86.842 1.00 28.98 200 CYS A O 1
ATOM 1513 N N . ARG A 1 201 ? -7.226 27.077 88.445 1.00 31.05 201 ARG A N 1
ATOM 1514 C CA . ARG A 1 201 ? -6.324 25.922 88.614 1.00 31.05 201 ARG A CA 1
ATOM 1515 C C . ARG A 1 201 ? -6.722 24.738 87.718 1.00 31.05 201 ARG A C 1
ATOM 1517 O O . ARG A 1 201 ? -7.887 24.571 87.379 1.00 31.05 201 ARG A O 1
ATOM 1524 N N . LEU A 1 202 ? -5.743 23.894 87.386 1.00 34.28 202 LEU A N 1
ATOM 1525 C CA . LEU A 1 202 ? -5.896 22.649 86.619 1.00 34.28 202 LEU A CA 1
ATOM 1526 C C . LEU A 1 202 ? -7.060 21.757 87.095 1.00 34.28 202 LEU A C 1
ATOM 1528 O O . LEU A 1 202 ? -7.113 21.386 88.270 1.00 34.28 202 LEU A O 1
ATOM 1532 N N . ARG A 1 203 ? -7.852 21.237 86.147 1.00 33.50 203 ARG A N 1
ATOM 1533 C CA . ARG A 1 203 ? -8.300 19.837 86.210 1.00 33.50 203 ARG A CA 1
ATOM 1534 C C . ARG A 1 203 ? -8.346 19.195 84.826 1.00 33.50 203 ARG A C 1
ATOM 1536 O O . ARG A 1 203 ? -8.538 19.857 83.812 1.00 33.50 203 ARG A O 1
ATOM 1543 N N . THR A 1 204 ? -8.060 17.903 84.809 1.00 39.00 204 THR A N 1
ATOM 1544 C CA . THR A 1 204 ? -7.662 17.121 83.641 1.00 39.00 204 THR A CA 1
ATOM 1545 C C . THR A 1 204 ? -8.848 16.577 82.839 1.00 39.00 204 THR A C 1
ATOM 1547 O O . THR A 1 204 ? -9.871 16.201 83.402 1.00 39.00 204 THR A O 1
ATOM 1550 N N . THR A 1 205 ? -8.642 16.441 81.525 1.00 38.72 205 THR A N 1
ATOM 1551 C CA . THR A 1 205 ? -9.187 15.348 80.691 1.00 38.72 205 THR A CA 1
ATOM 1552 C C . THR A 1 205 ? -10.684 15.008 80.821 1.00 38.72 205 THR A C 1
ATOM 1554 O O . THR A 1 205 ? -11.026 13.974 81.390 1.00 38.72 205 THR A O 1
ATOM 1557 N N . ASN A 1 206 ? -11.564 15.768 80.156 1.00 31.94 206 ASN A N 1
ATOM 1558 C CA . ASN A 1 206 ? -12.354 15.215 79.037 1.00 31.94 206 ASN A CA 1
ATOM 1559 C C . ASN A 1 206 ? -13.129 16.311 78.282 1.00 31.94 206 ASN A C 1
ATOM 1561 O O . ASN A 1 206 ? -14.014 16.952 78.844 1.00 31.94 206 ASN A O 1
ATOM 1565 N N . TRP A 1 207 ? -12.849 16.494 76.989 1.00 32.47 207 TRP A N 1
ATOM 1566 C CA . TRP A 1 207 ? -13.569 17.458 76.149 1.00 32.47 207 TRP A CA 1
ATOM 1567 C C . TRP A 1 207 ? -14.877 16.856 75.623 1.00 32.47 207 TRP A C 1
ATOM 1569 O O . TRP A 1 207 ? -14.978 16.455 74.464 1.00 32.47 207 TRP A O 1
ATOM 1579 N N . ARG A 1 208 ? -15.915 16.827 76.468 1.00 29.39 208 ARG A N 1
ATOM 1580 C CA . ARG A 1 208 ? -17.294 16.787 75.960 1.00 29.39 208 ARG A CA 1
ATOM 1581 C C . ARG A 1 208 ? -17.618 18.174 75.409 1.00 29.39 208 ARG A C 1
ATOM 1583 O O . ARG A 1 208 ? -17.849 19.100 76.179 1.00 29.39 208 ARG A O 1
ATOM 1590 N N . CYS A 1 209 ? -17.628 18.321 74.087 1.00 31.27 209 CYS A N 1
ATOM 1591 C CA . CYS A 1 209 ? -18.113 19.543 73.453 1.00 31.27 209 CYS A CA 1
ATOM 1592 C C . CYS A 1 209 ? -19.612 19.707 73.740 1.00 31.27 209 CYS A C 1
ATOM 1594 O O . CYS A 1 209 ? -20.441 19.040 73.121 1.00 31.27 209 CYS A O 1
ATOM 1596 N N . CYS A 1 210 ? -19.958 20.594 74.676 1.00 32.09 210 CYS A N 1
ATOM 1597 C CA . CYS A 1 210 ? -21.329 21.064 74.835 1.00 32.09 210 CYS A CA 1
ATOM 1598 C C . CYS A 1 210 ? -21.803 21.696 73.522 1.00 32.09 210 CYS A C 1
ATOM 1600 O O . CYS A 1 210 ? -21.142 22.576 72.974 1.00 32.09 210 CYS A O 1
ATOM 1602 N N . CYS A 1 211 ? -22.956 21.249 73.034 1.00 33.00 211 CYS A N 1
ATOM 1603 C CA . CYS A 1 211 ? -23.630 21.832 71.884 1.00 33.00 211 CYS A CA 1
ATOM 1604 C C . CYS A 1 211 ? -24.497 23.017 72.348 1.00 33.00 211 CYS A C 1
ATOM 1606 O O . CYS A 1 211 ? -25.375 22.804 73.186 1.00 33.00 211 CYS A O 1
ATOM 1608 N N . PRO A 1 212 ? -24.312 24.241 71.820 1.00 36.69 212 PRO A N 1
ATOM 1609 C CA . PRO A 1 212 ? -25.289 25.313 71.955 1.00 36.69 212 PRO A CA 1
ATOM 1610 C C . PRO A 1 212 ? -26.313 25.206 70.818 1.00 36.69 212 PRO A C 1
ATOM 1612 O O . PRO A 1 212 ? -25.992 25.381 69.643 1.00 36.69 212 PRO A O 1
ATOM 1615 N N . SER A 1 213 ? -27.559 24.902 71.170 1.00 37.62 213 SER A N 1
ATOM 1616 C CA . SER A 1 213 ? -28.705 24.864 70.255 1.00 37.62 213 SER A CA 1
ATOM 1617 C C . SER A 1 213 ? -29.366 26.242 70.080 1.00 37.62 213 SER A C 1
ATOM 1619 O O . SER A 1 213 ? -29.542 26.932 71.082 1.00 37.62 213 SER A O 1
ATOM 1621 N N . ARG A 1 214 ? -29.895 26.535 68.871 1.00 33.66 214 ARG A N 1
ATOM 1622 C CA . ARG A 1 214 ? -30.644 27.766 68.467 1.00 33.66 214 ARG A CA 1
ATOM 1623 C C . ARG A 1 214 ? -29.765 29.038 68.415 1.00 33.66 214 ARG A C 1
ATOM 1625 O O . ARG A 1 214 ? -28.763 29.107 69.109 1.00 33.66 214 ARG A O 1
ATOM 1632 N N . TRP A 1 215 ? -30.027 30.069 67.599 1.00 37.16 215 TRP A N 1
ATOM 1633 C CA . TRP A 1 215 ? -31.196 30.505 66.790 1.00 37.16 215 TRP A CA 1
ATOM 1634 C C . TRP A 1 215 ? -30.721 30.844 65.346 1.00 37.16 215 TRP A C 1
ATOM 1636 O O . TRP A 1 215 ? -29.516 30.933 65.143 1.00 37.16 215 TRP A O 1
ATOM 1646 N N . ARG A 1 216 ? -31.497 30.988 64.254 1.00 32.97 216 ARG A N 1
ATOM 1647 C CA . ARG A 1 216 ? -32.947 31.028 63.921 1.00 32.97 216 ARG A CA 1
ATOM 1648 C C . ARG A 1 216 ? -33.673 32.406 63.940 1.00 32.97 216 ARG A C 1
ATOM 1650 O O . ARG A 1 216 ? -34.325 32.712 64.932 1.00 32.97 216 ARG A O 1
ATOM 1657 N N . TRP A 1 217 ? -33.687 33.074 62.768 1.00 37.66 217 TRP A N 1
ATOM 1658 C CA . TRP A 1 217 ? -34.351 34.354 62.384 1.00 37.66 217 TRP A CA 1
ATOM 1659 C C . TRP A 1 217 ? -33.726 35.621 63.014 1.00 37.66 217 TRP A C 1
ATOM 1661 O O . TRP A 1 217 ? -33.314 35.565 64.168 1.00 37.66 217 TRP A O 1
ATOM 1671 N N . LEU A 1 218 ? -33.604 36.776 62.342 1.00 40.00 218 LEU A N 1
ATOM 1672 C CA . LEU A 1 218 ? -34.037 37.237 61.002 1.00 40.00 218 LEU A CA 1
ATOM 1673 C C . LEU A 1 218 ? -32.833 37.563 60.097 1.00 40.00 218 LEU A C 1
ATOM 1675 O O . LEU A 1 218 ? -31.783 37.945 60.656 1.00 40.00 218 LEU A O 1
#

Radius of gyration: 35.07 Å; chains: 1; bounding box: 56×58×111 Å

pLDDT: mean 70.22, std 20.29, range [28.98, 95.06]

Sequence (218 aa):
MLKYRRTSALFLAVGVPVAINLLFLLIYALTPRLQQMPLEGRWQMFLQGGMSTWTQLFLPLGLGIIAALALNLEHGDNQWKHILVLGPSRVAVYLAKSLAVMSLVLLGSVALGVSALMIGGAVTGFQSIPWSELARGPALTLTGALGIVAVQTWLATRFKAFGSSSGWRCSARLSAGWQSTLKRTGSSCRGHTPRARTVCRLRTTNWRCCCPSRWRWL